Protein AF-A0A7Y4U7H2-F1 (afdb_monomer)

Foldseek 3Di:
DWQDDPVLLVLLLVLCCVQPQQWWKKWDPCRQVVNDDLADETEIETHDPDWDDPVSVVSSQVSQVPDPRSYHYHYHYPVVDDPVVNVVSVVTIDTSHDGDHPPPDDDDPFDKDFLQPALKDKWAAFDDDLPDDPVQWDQDEQAWEDDPVQQAQLAGDDPGTIDGYPVSLVVTDTFWDDALKKKAFFFDPGLGIHHRHPVDPHHHYGYHRRMIIIGRRDLLDHSLLVRVQSSDPLVVVQLVVLDDDDDTGGCDVVSSRRRMDGRDGSVSSVVCSVVVVVVSVVVVVVVVVVVVVVVVVVVVCCCVPPVNPPPPDPPPDDDDDDD

pLDDT: mean 86.41, std 13.61, range [36.38, 98.25]

Nearest PDB structures (foldseek):
  1no5-assembly2_B  TM=9.586E-01  e=4.536E-10  Haemophilus influenzae
  7vs4-assembly1_C  TM=8.472E-01  e=3.816E-11  Aquipseudomonas alcaligenes
  2y7h-assembly1_A  TM=7.596E-01  e=2.209E-07  Escherichia coli
  8xeo-assembly1_A  TM=9.025E-01  e=5.626E-05  Legionella pneumophila
  8xeh-assembly1_E  TM=9.033E-01  e=7.554E-05  Legionella pneumophila

Radius of gyration: 31.3 Å; Cα contacts (8 Å, |Δi|>4): 500; chains: 1; bounding box: 77×53×92 Å

Sequence (323 aa):
MIDVNPNHLETVTRILAGQVPECEVRAFGSRVTWTAKDYSDLDLAVVGDRALDSDALRRLKEAFEESDLPFRVDVLDWHAISPAFQKVIEKKYEVVQKGKKKSLGMAGEWRVETFENAPLQIIDGDRGTNYPNQAEFSAAGHCLFLNAGNVTTTGFRFSDCAFITAEKDASLRKGKLVRNDVVLTTRGTVGNVAYFDDSVPFDHIRINSGMVILRAQTPALQPQYLYLFVRSALFLSQVSALRTGSAQPQLPIQDINRIEIPIPPPDEQRAIAHILGTLDDKIELNRRMNETLEAMARALFKSWFVDFDPVRAIASSVSFIRR

Solvent-accessible surface area (backbone atoms only — not comparable to full-atom values): 18461 Å² total; per-residue (Å²): 124,61,73,61,59,67,74,56,46,52,51,52,45,53,52,44,53,71,66,47,43,56,28,26,28,32,33,26,60,45,25,50,69,72,68,53,56,87,80,43,56,46,41,33,36,41,42,59,99,59,70,71,55,73,68,54,57,48,54,48,50,51,55,55,72,75,42,94,58,92,46,53,72,49,79,42,49,53,72,80,50,53,73,73,56,51,56,55,43,72,75,53,60,38,79,72,37,75,38,39,71,92,54,85,64,88,87,60,83,60,45,71,33,32,43,67,74,36,59,45,43,82,39,52,23,43,78,63,93,71,48,84,52,81,85,56,49,32,85,67,63,62,26,42,45,42,52,67,84,27,39,30,90,90,18,74,46,79,90,73,60,38,12,29,46,63,70,55,56,69,64,48,90,45,26,69,62,53,83,52,27,25,39,38,27,25,34,73,71,57,69,19,43,23,70,39,51,90,85,54,96,68,86,40,42,31,45,37,64,43,30,34,36,46,32,52,72,42,82,74,38,52,43,63,35,52,50,51,46,64,70,29,70,71,40,51,52,51,55,57,71,68,58,78,75,93,86,68,67,60,58,52,68,77,59,52,33,64,40,72,42,76,42,47,47,58,68,49,37,49,50,51,32,52,59,52,46,56,50,50,54,51,52,51,52,53,50,55,49,50,53,50,52,50,52,52,50,51,51,50,48,40,35,58,76,69,69,58,50,83,78,79,71,84,77,77,82,79,88,78,80,91,131

Mean predicted aligned error: 16.14 Å

Secondary structure (DSSP, 8-state):
--SS-HHHHHHHHHHHHHH-TTSEEEEESHHHHT---TT--EEEEEE-SSPPPHHHHHHHHHHHHTS--SS-EEEEETTTS-HHHHHHHHHS-EEEEPPPP--SSS----EEEETTTSSEEEEEPP-STTSPPGGG-BSS-SEEEE-GGGEETTEE--SS-EEE-HHHHHH--S-B--TT-EEEE-BSSTT-EEE--TTSS-SSEEE-TTEEEEEE-STTS-HHHHHHHHTSHHHHHHHHHH---SS--B--HHHHTT-EEEE--HHHHHHHHHHHHHHHHHHHHHHHHHHHHHHHHHHHHHHHHTS----------------

Structure (mmCIF, N/CA/C/O backbone):
data_AF-A0A7Y4U7H2-F1
#
_entry.id   AF-A0A7Y4U7H2-F1
#
loop_
_atom_site.group_PDB
_atom_site.id
_atom_site.type_symbol
_atom_site.label_atom_id
_atom_site.label_alt_id
_atom_site.label_comp_id
_atom_site.label_asym_id
_atom_site.label_entity_id
_atom_site.label_seq_id
_atom_site.pdbx_PDB_ins_code
_atom_site.Cartn_x
_atom_site.Cartn_y
_atom_site.Cartn_z
_atom_site.occupancy
_atom_site.B_iso_or_equiv
_atom_site.auth_seq_id
_atom_site.auth_comp_id
_atom_site.auth_asym_id
_atom_site.auth_atom_id
_atom_site.pdbx_PDB_model_num
ATOM 1 N N . MET A 1 1 ? -31.065 -1.458 36.337 1.00 77.06 1 MET A N 1
ATOM 2 C CA . MET A 1 1 ? -32.433 -1.865 35.936 1.00 77.06 1 MET A CA 1
ATOM 3 C C . MET A 1 1 ? -33.350 -0.649 36.011 1.00 77.06 1 MET A C 1
ATOM 5 O O . MET A 1 1 ? -33.321 0.025 37.035 1.00 77.06 1 MET A O 1
ATOM 9 N N . ILE A 1 2 ? -34.121 -0.359 34.956 1.00 90.75 2 ILE A N 1
ATOM 10 C CA . ILE A 1 2 ? -35.003 0.823 34.874 1.00 90.75 2 ILE A CA 1
ATOM 11 C C . ILE A 1 2 ? -36.484 0.440 34.916 1.00 90.75 2 ILE A C 1
ATOM 13 O O . ILE A 1 2 ? -36.850 -0.644 34.466 1.00 90.75 2 ILE A O 1
ATOM 17 N N . ASP A 1 3 ? -37.318 1.348 35.417 1.00 92.12 3 ASP A N 1
ATOM 18 C CA . ASP A 1 3 ? -38.775 1.226 35.512 1.00 92.12 3 ASP A CA 1
ATOM 19 C C . ASP A 1 3 ? -39.452 1.483 34.152 1.00 92.12 3 ASP A C 1
ATOM 21 O O . ASP A 1 3 ? -40.057 2.531 33.887 1.00 92.12 3 ASP A O 1
ATOM 25 N N . VAL A 1 4 ? -39.244 0.538 33.231 1.00 91.44 4 VAL A N 1
ATOM 26 C CA . VAL A 1 4 ? -39.819 0.509 31.881 1.00 91.44 4 VAL A CA 1
ATOM 27 C C . VAL A 1 4 ? -40.197 -0.933 31.541 1.00 91.44 4 VAL A C 1
ATOM 29 O O . VAL A 1 4 ? -39.399 -1.851 31.722 1.00 91.44 4 VAL A O 1
ATOM 32 N N . ASN A 1 5 ? -41.410 -1.137 31.014 1.00 91.00 5 ASN A N 1
ATOM 33 C CA . ASN A 1 5 ? -41.857 -2.449 30.536 1.00 91.00 5 ASN A CA 1
ATOM 34 C C . ASN A 1 5 ? -40.871 -3.009 29.482 1.00 91.00 5 ASN A C 1
ATOM 36 O O . ASN A 1 5 ? -40.497 -2.259 28.577 1.00 91.00 5 ASN A O 1
ATOM 40 N N . PRO A 1 6 ? -40.497 -4.302 29.535 1.00 89.81 6 PRO A N 1
ATOM 41 C CA . PRO A 1 6 ? -39.559 -4.903 28.586 1.00 89.81 6 PRO A CA 1
ATOM 42 C C . PRO A 1 6 ? -39.875 -4.648 27.102 1.00 89.81 6 PRO A C 1
ATOM 44 O O . PRO A 1 6 ? -38.971 -4.294 26.354 1.00 89.81 6 PRO A O 1
ATOM 47 N N . ASN A 1 7 ? -41.143 -4.710 26.682 1.00 89.25 7 ASN A N 1
ATOM 48 C CA . ASN A 1 7 ? -41.534 -4.477 25.281 1.00 89.25 7 ASN A CA 1
ATOM 49 C C . ASN A 1 7 ? -41.329 -3.010 24.858 1.00 89.25 7 ASN A C 1
ATOM 51 O O . ASN A 1 7 ? -40.947 -2.702 23.726 1.00 89.25 7 ASN A O 1
ATOM 55 N N . HIS A 1 8 ? -41.561 -2.074 25.781 1.00 93.19 8 HIS A N 1
ATOM 56 C CA . HIS A 1 8 ? -41.275 -0.658 25.550 1.00 93.19 8 HIS A CA 1
ATOM 57 C C . HIS A 1 8 ? -39.763 -0.415 25.525 1.00 93.19 8 HIS A C 1
ATOM 59 O O . HIS A 1 8 ? -39.279 0.346 24.692 1.00 93.19 8 HIS A O 1
ATOM 65 N N . LEU A 1 9 ? -39.002 -1.110 26.374 1.00 91.69 9 LEU A N 1
ATOM 66 C CA . LEU A 1 9 ? -37.543 -1.046 26.373 1.00 91.69 9 LEU A CA 1
ATOM 67 C C . LEU A 1 9 ? -36.935 -1.600 25.074 1.00 91.69 9 LEU A C 1
ATOM 69 O O . LEU A 1 9 ? -35.971 -1.033 24.561 1.00 91.69 9 LEU A O 1
ATOM 73 N N . GLU A 1 10 ? -37.518 -2.646 24.489 1.00 90.31 10 GLU A N 1
ATOM 74 C CA . GLU A 1 10 ? -37.156 -3.128 23.149 1.00 90.31 10 GLU A CA 1
ATOM 75 C C . GLU A 1 10 ? -37.407 -2.066 22.071 1.00 90.31 10 GLU A C 1
ATOM 77 O O . GLU A 1 10 ? -36.570 -1.846 21.196 1.00 90.31 10 GLU A O 1
ATOM 82 N N . THR A 1 11 ? -38.525 -1.342 22.155 1.00 91.12 11 THR A N 1
ATOM 83 C CA . THR A 1 11 ? -38.811 -0.238 21.226 1.00 91.12 11 THR A CA 1
ATOM 84 C C . THR A 1 11 ? -37.801 0.896 21.383 1.00 91.12 11 THR A C 1
ATOM 86 O O . THR A 1 11 ? -37.246 1.362 20.387 1.00 91.12 11 THR A O 1
ATOM 89 N N . VAL A 1 12 ? -37.493 1.281 22.625 1.00 94.19 12 VAL A N 1
ATOM 90 C CA . VAL A 1 12 ? -36.490 2.308 22.932 1.00 94.19 12 VAL A CA 1
ATOM 91 C C . VAL A 1 12 ? -35.119 1.912 22.387 1.00 94.19 12 VAL A C 1
ATOM 93 O O . VAL A 1 12 ? -34.501 2.672 21.647 1.00 94.19 12 VAL A O 1
ATOM 96 N N . THR A 1 13 ? -34.651 0.704 22.695 1.00 92.38 13 THR A N 1
ATOM 97 C CA . THR A 1 13 ? -33.337 0.221 22.242 1.00 92.38 13 THR A CA 1
ATOM 98 C C . THR A 1 13 ? -33.260 0.087 20.720 1.00 92.38 13 THR A C 1
ATOM 100 O O . THR A 1 13 ? -32.234 0.434 20.139 1.00 92.38 13 THR A O 1
ATOM 103 N N . ARG A 1 14 ? -34.345 -0.322 20.047 1.00 91.62 14 ARG A N 1
ATOM 104 C CA . ARG A 1 14 ? -34.424 -0.369 18.576 1.00 91.62 14 ARG A CA 1
ATOM 105 C C . ARG A 1 14 ? -34.269 1.013 17.938 1.00 91.62 14 ARG A C 1
ATOM 107 O O . ARG A 1 14 ? -33.534 1.142 16.961 1.00 91.62 14 ARG A O 1
ATOM 114 N N . ILE A 1 15 ? -34.932 2.036 18.481 1.00 92.94 15 ILE A N 1
ATOM 115 C CA . ILE A 1 15 ? -34.828 3.419 17.985 1.00 92.94 15 ILE A CA 1
ATOM 116 C C . ILE A 1 15 ? -33.404 3.955 18.189 1.00 92.94 15 ILE A C 1
ATOM 118 O O . ILE A 1 15 ? -32.795 4.461 17.242 1.00 92.94 15 ILE A O 1
ATOM 122 N N . LEU A 1 16 ? -32.840 3.781 19.390 1.00 93.12 16 LEU A N 1
ATOM 123 C CA . LEU A 1 16 ? -31.472 4.211 19.706 1.00 93.12 16 LEU A CA 1
ATOM 124 C C . LEU A 1 16 ? -30.438 3.538 18.792 1.00 93.12 16 LEU A C 1
ATOM 126 O O . LEU A 1 16 ? -29.568 4.219 18.246 1.00 93.12 16 LEU A O 1
ATOM 130 N N . ALA A 1 17 ? -30.581 2.233 18.546 1.00 88.50 17 ALA A N 1
ATOM 131 C CA . ALA A 1 17 ? -29.682 1.480 17.677 1.00 88.50 17 ALA A CA 1
ATOM 132 C C . ALA A 1 17 ? -29.786 1.898 16.201 1.00 88.50 17 ALA A C 1
ATOM 134 O O . ALA A 1 17 ? -28.815 1.758 15.461 1.00 88.50 17 ALA A O 1
ATOM 135 N N . GLY A 1 18 ? -30.941 2.403 15.762 1.00 86.19 18 GLY A N 1
ATOM 136 C CA . GLY A 1 18 ? -31.126 2.909 14.402 1.00 86.19 18 GLY A CA 1
ATOM 137 C C . GLY A 1 18 ? -30.529 4.300 14.182 1.00 86.19 18 GLY A C 1
ATOM 138 O O . GLY A 1 18 ? -29.988 4.568 13.113 1.00 86.19 18 GLY A O 1
ATOM 139 N N . GLN A 1 19 ? 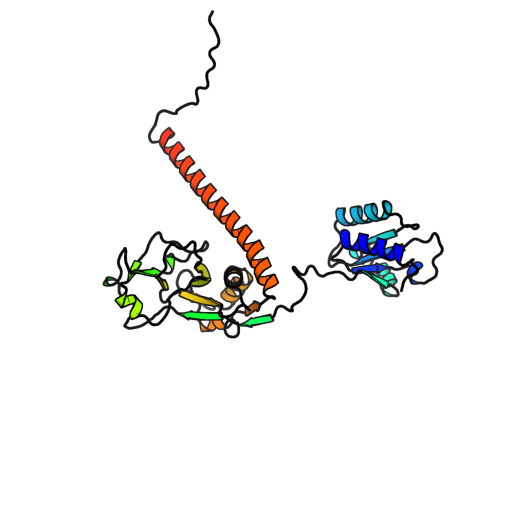-30.614 5.182 15.182 1.00 87.81 19 GLN A N 1
ATOM 140 C CA . GLN A 1 19 ? -30.272 6.602 15.022 1.00 87.81 19 GLN A CA 1
ATOM 141 C C . GLN A 1 19 ? -28.890 6.974 15.578 1.00 87.81 19 GLN A C 1
ATOM 143 O O . GLN A 1 19 ? -28.184 7.788 14.982 1.00 87.81 19 GLN A O 1
ATOM 148 N N . VAL A 1 20 ? -28.489 6.386 16.711 1.00 89.50 20 VAL A N 1
ATOM 149 C CA . VAL A 1 20 ? -27.222 6.672 17.410 1.00 89.50 20 VAL A CA 1
ATOM 150 C C . VAL A 1 20 ? -26.504 5.382 17.845 1.00 89.50 20 VAL A C 1
ATOM 152 O O . VAL A 1 20 ? -26.121 5.263 19.008 1.00 89.50 20 VAL A O 1
ATOM 155 N N . PRO A 1 21 ? -26.276 4.401 16.946 1.00 86.75 21 PRO A N 1
ATOM 156 C CA . PRO A 1 21 ? -25.698 3.096 17.307 1.00 86.75 21 PRO A CA 1
ATOM 157 C C . PRO A 1 21 ? -24.322 3.187 17.976 1.00 86.75 21 PRO A C 1
ATOM 159 O O . PRO A 1 21 ? -23.931 2.292 18.728 1.00 86.75 21 PRO A O 1
ATOM 162 N N . GLU A 1 22 ? -23.589 4.261 17.684 1.00 85.06 22 GLU A N 1
ATOM 163 C CA . GLU A 1 22 ? -22.214 4.453 18.136 1.00 85.06 22 GLU A CA 1
ATOM 164 C C . GLU A 1 22 ? -22.113 5.066 19.546 1.00 85.06 22 GLU A C 1
ATOM 166 O O . GLU A 1 22 ? -21.044 5.094 20.151 1.00 85.06 22 GLU A O 1
ATOM 171 N N . CYS A 1 23 ? -23.215 5.595 20.085 1.00 88.75 23 CYS A N 1
ATOM 172 C CA . CYS A 1 23 ? -23.207 6.340 21.341 1.00 88.75 23 CYS A CA 1
ATOM 173 C C . CYS A 1 23 ? -23.638 5.465 22.518 1.00 88.75 23 CYS A C 1
ATOM 175 O O . CYS A 1 23 ? -24.556 4.645 22.405 1.00 88.75 23 CYS A O 1
ATOM 177 N N . GLU A 1 24 ? -23.004 5.669 23.673 1.00 93.38 24 GLU A N 1
ATOM 178 C CA . GLU A 1 24 ? -23.560 5.175 24.927 1.00 93.38 24 GLU A CA 1
ATOM 179 C C . GLU A 1 24 ? -24.780 6.024 25.279 1.00 93.38 24 GLU A C 1
ATOM 181 O O . GLU A 1 24 ? -24.751 7.245 25.165 1.00 93.38 24 GLU A O 1
ATOM 186 N N . VAL A 1 25 ? -25.870 5.389 25.692 1.00 95.19 25 VAL A N 1
ATOM 187 C CA . VAL A 1 25 ? -27.097 6.082 26.081 1.00 95.19 25 VAL A CA 1
ATOM 188 C C . VAL A 1 25 ? -27.427 5.699 27.509 1.00 95.19 25 VAL A C 1
ATOM 190 O O . VAL A 1 25 ? -27.615 4.521 27.830 1.00 95.19 25 VAL A O 1
ATOM 193 N N . ARG A 1 26 ? -27.477 6.713 28.369 1.00 96.69 26 ARG A N 1
ATOM 194 C CA . ARG A 1 26 ? -27.719 6.584 29.804 1.00 96.69 26 ARG A CA 1
ATOM 195 C C . ARG A 1 26 ? -29.125 7.067 30.117 1.00 96.69 26 ARG A C 1
ATOM 197 O O . ARG A 1 26 ? -29.432 8.227 29.866 1.00 96.69 26 ARG A O 1
ATOM 204 N N . ALA A 1 27 ? -29.952 6.205 30.693 1.00 96.50 27 ALA A N 1
ATOM 205 C CA . ALA A 1 27 ? -31.170 6.646 31.352 1.00 96.50 27 ALA A CA 1
ATOM 206 C C . ALA A 1 27 ? -30.822 7.281 32.695 1.00 96.50 27 ALA A C 1
ATOM 208 O O . ALA A 1 27 ? -29.930 6.802 33.401 1.00 96.50 27 ALA A O 1
ATOM 209 N N . PHE A 1 28 ? -31.549 8.327 33.067 1.00 95.62 28 PHE A N 1
ATOM 210 C CA . PHE A 1 28 ? -31.471 8.946 34.386 1.00 95.62 28 PHE A CA 1
ATOM 211 C C . PHE A 1 28 ? -32.871 9.366 34.856 1.00 95.62 28 PHE A C 1
ATOM 213 O O . PHE A 1 28 ? -33.872 9.033 34.229 1.00 95.62 28 PHE A O 1
ATOM 220 N N . GLY A 1 29 ? -32.963 10.012 36.018 1.00 93.44 29 GLY A N 1
ATOM 221 C CA . GLY A 1 29 ? -34.237 10.540 36.508 1.00 93.44 29 GLY A CA 1
ATOM 222 C C . GLY A 1 29 ? -35.163 9.492 37.137 1.00 93.44 29 GLY A C 1
ATOM 223 O O . GLY A 1 29 ? -34.722 8.475 37.685 1.00 93.44 29 GLY A O 1
ATOM 224 N N . SER A 1 30 ? -36.465 9.785 37.109 1.00 92.75 30 SER A N 1
ATOM 225 C CA . SER A 1 30 ? -37.476 9.131 37.957 1.00 92.75 30 SER A CA 1
ATOM 226 C C . SER A 1 30 ? -37.614 7.621 37.715 1.00 92.75 30 SER A C 1
ATOM 228 O O . SER A 1 30 ? -37.778 6.849 38.666 1.00 92.75 30 SER A O 1
ATOM 230 N N . ARG A 1 31 ? -37.473 7.189 36.454 1.00 93.38 31 ARG A N 1
ATOM 231 C CA . ARG A 1 31 ? -37.533 5.777 36.035 1.00 93.38 31 ARG A CA 1
ATOM 232 C C . ARG A 1 31 ? -36.276 4.985 36.393 1.00 93.38 31 ARG A C 1
ATOM 234 O O . ARG A 1 31 ? -36.313 3.762 36.451 1.00 93.38 31 ARG A O 1
ATOM 241 N N . VAL A 1 32 ? -35.164 5.656 36.689 1.00 94.38 32 VAL A N 1
ATOM 242 C CA . VAL A 1 32 ? -33.952 5.018 37.231 1.00 94.38 32 VAL A CA 1
ATOM 243 C C . VAL A 1 32 ? -33.997 4.951 38.755 1.00 94.38 32 VAL A C 1
ATOM 245 O O . VAL A 1 32 ? -33.491 4.014 39.375 1.00 94.38 32 VAL A O 1
ATOM 248 N N . THR A 1 33 ? -34.604 5.948 39.396 1.00 91.50 33 THR A N 1
ATOM 249 C CA . THR A 1 33 ? -34.754 5.977 40.854 1.00 91.50 33 THR A CA 1
ATOM 250 C C . THR A 1 33 ? -35.913 5.138 41.374 1.00 91.50 33 THR A C 1
ATOM 252 O O . THR A 1 33 ? -36.011 5.017 42.592 1.00 91.50 33 THR A O 1
ATOM 255 N N . TRP A 1 34 ? -36.726 4.533 40.496 1.00 90.25 34 TRP A N 1
ATOM 256 C CA . TRP A 1 34 ? -37.952 3.795 40.846 1.00 90.25 34 TRP A CA 1
ATOM 257 C C . TRP A 1 34 ? -38.968 4.658 41.607 1.00 90.25 34 TRP A C 1
ATOM 259 O O . TRP A 1 34 ? -39.692 4.195 42.483 1.00 90.25 34 TRP A O 1
ATOM 269 N N . THR A 1 35 ? -38.995 5.950 41.281 1.00 90.38 35 THR A N 1
ATOM 270 C CA . THR A 1 35 ? -39.941 6.935 41.828 1.00 90.38 35 THR A CA 1
ATOM 271 C C . THR A 1 35 ? -40.853 7.498 40.738 1.00 90.38 35 THR A C 1
ATOM 273 O O . THR A 1 35 ? -41.455 8.557 40.925 1.00 90.38 35 THR A O 1
ATOM 276 N N . ALA A 1 36 ? -40.887 6.847 39.573 1.00 89.19 36 ALA A N 1
ATOM 277 C CA . ALA A 1 36 ? -41.700 7.248 38.439 1.00 89.19 36 ALA A CA 1
ATOM 278 C C . ALA A 1 36 ? -43.187 7.001 38.708 1.00 89.19 36 ALA A C 1
ATOM 280 O O . ALA A 1 36 ? -43.577 6.149 39.506 1.00 89.19 36 ALA A O 1
ATOM 281 N N . LYS A 1 37 ? -44.021 7.783 38.030 1.00 89.50 37 LYS A N 1
ATOM 282 C CA . LYS A 1 37 ? -45.464 7.564 37.921 1.00 89.50 37 LYS A CA 1
ATOM 283 C C . LYS A 1 37 ? -45.775 7.113 36.497 1.00 89.50 37 LYS A C 1
ATOM 285 O O . LYS A 1 37 ? -44.946 7.275 35.604 1.00 89.50 37 LYS A O 1
ATOM 290 N N . ASP A 1 38 ? -46.993 6.640 36.258 1.00 80.25 38 ASP A N 1
ATOM 291 C CA . ASP A 1 38 ? -47.397 6.133 34.937 1.00 80.25 38 ASP A CA 1
ATOM 292 C C . ASP A 1 38 ? -47.189 7.155 33.805 1.00 80.25 38 ASP A C 1
ATOM 294 O O . ASP A 1 38 ? -46.829 6.786 32.691 1.00 80.25 38 ASP A O 1
ATOM 298 N N . TYR A 1 39 ? -47.339 8.447 34.113 1.00 83.31 39 TYR A N 1
ATOM 299 C CA . TYR A 1 39 ? -47.171 9.563 33.178 1.00 83.31 39 TYR A CA 1
ATOM 300 C C . TYR A 1 39 ? -45.755 10.163 33.141 1.00 83.31 39 TYR A C 1
ATOM 302 O O . TYR A 1 39 ? -45.538 11.151 32.441 1.00 83.31 39 TYR A O 1
ATOM 310 N N . SER A 1 40 ? -44.807 9.635 33.922 1.00 90.75 40 SER A N 1
ATOM 311 C CA . SER A 1 40 ? -43.429 10.130 33.927 1.00 90.75 40 SER A CA 1
ATOM 312 C C . SER A 1 40 ? -42.759 9.896 32.574 1.00 90.75 40 SER A C 1
ATOM 314 O O . SER A 1 40 ? -42.959 8.869 31.928 1.00 90.75 40 SER A O 1
ATOM 316 N N . ASP A 1 41 ? -41.933 10.837 32.160 1.00 94.12 41 ASP A N 1
ATOM 317 C CA . ASP A 1 41 ? -41.023 10.718 31.029 1.00 94.12 41 ASP A CA 1
ATOM 318 C C . ASP A 1 41 ? -39.909 9.689 31.281 1.00 94.12 41 ASP A C 1
ATOM 320 O O . ASP A 1 41 ? -39.698 9.190 32.393 1.00 94.12 41 ASP A O 1
ATOM 324 N N . LEU A 1 42 ? -39.228 9.313 30.201 1.00 96.00 42 LEU A N 1
ATOM 325 C CA . LEU A 1 42 ? -37.949 8.619 30.234 1.00 96.00 42 LEU A CA 1
ATOM 326 C C . LEU A 1 42 ? -36.851 9.588 29.793 1.00 96.00 42 LEU A C 1
ATOM 328 O O . LEU A 1 42 ? -36.759 9.918 28.612 1.00 96.00 42 LEU A O 1
ATOM 332 N N . ASP A 1 43 ? -36.003 9.993 30.735 1.00 96.75 43 ASP A N 1
ATOM 333 C CA . ASP A 1 43 ? -34.860 10.862 30.467 1.00 96.75 43 ASP A CA 1
ATOM 334 C C . ASP A 1 43 ? -33.658 10.060 29.958 1.00 96.75 43 ASP A C 1
ATOM 336 O O . ASP A 1 43 ? -33.160 9.162 30.647 1.00 96.75 43 ASP A O 1
ATOM 340 N N . LEU A 1 44 ? -33.152 10.411 28.776 1.00 96.69 44 LEU A N 1
ATOM 341 C CA . LEU A 1 44 ? -31.986 9.796 28.150 1.00 96.69 44 LEU A CA 1
ATOM 342 C C . LEU A 1 44 ? -30.895 10.836 27.868 1.00 96.69 44 LEU A C 1
ATOM 344 O O . LEU A 1 44 ? -31.131 11.868 27.244 1.00 96.69 44 LEU A O 1
ATOM 348 N N . ALA A 1 45 ? -29.664 10.528 28.267 1.00 95.69 45 ALA A N 1
ATOM 349 C CA . ALA A 1 45 ? -28.472 11.272 27.886 1.00 95.69 45 ALA A CA 1
ATOM 350 C C . ALA A 1 45 ? -27.652 10.463 26.876 1.00 95.69 45 ALA A C 1
ATOM 352 O O . ALA A 1 45 ? -27.236 9.338 27.165 1.00 95.69 45 ALA A O 1
ATOM 353 N N . VAL A 1 46 ? -27.401 11.042 25.701 1.00 94.31 46 VAL A N 1
ATOM 354 C CA . VAL A 1 46 ? -26.561 10.448 24.657 1.00 94.31 46 VAL A CA 1
ATOM 355 C C . VAL A 1 46 ? -25.120 10.898 24.862 1.00 94.31 46 VAL A C 1
ATOM 357 O O . VAL A 1 46 ? -24.792 12.075 24.720 1.00 94.31 46 VAL A O 1
ATOM 360 N N . VAL A 1 47 ? -24.262 9.946 25.204 1.00 91.00 47 VAL A N 1
ATOM 361 C CA . VAL A 1 47 ? -22.845 10.127 25.509 1.00 91.00 47 VAL A CA 1
ATOM 362 C C . VAL A 1 47 ? -22.026 9.631 24.315 1.00 91.00 47 VAL A C 1
ATOM 364 O O . VAL A 1 47 ? -21.903 8.429 24.073 1.00 91.00 47 VAL A O 1
ATOM 367 N N . GLY A 1 48 ? -21.498 10.573 23.535 1.00 83.06 48 GLY A N 1
ATOM 368 C CA . GLY A 1 48 ? -20.541 10.319 22.453 1.00 83.06 48 GLY A CA 1
ATOM 369 C C . GLY A 1 48 ? -19.165 10.919 22.751 1.00 83.06 48 GLY A C 1
ATOM 370 O O . GLY A 1 48 ? -18.975 11.533 23.795 1.00 83.06 48 GLY A O 1
ATOM 371 N N . ASP A 1 49 ? -18.222 10.793 21.814 1.00 75.81 49 ASP A N 1
ATOM 372 C CA . ASP A 1 49 ? -16.904 11.459 21.886 1.00 75.81 49 ASP A CA 1
ATOM 373 C C . ASP A 1 49 ? -16.966 12.953 21.509 1.00 75.81 49 ASP A C 1
ATOM 375 O O . ASP A 1 49 ? -16.036 13.718 21.755 1.00 75.81 49 ASP A O 1
ATOM 379 N N . ARG A 1 50 ? -18.053 13.362 20.850 1.00 80.25 50 ARG A N 1
ATOM 380 C CA . ARG A 1 50 ? -18.316 14.729 20.390 1.00 80.25 50 ARG A CA 1
ATOM 381 C C . ARG A 1 50 ? -19.802 15.046 20.506 1.00 80.25 50 ARG A C 1
ATOM 383 O O . ARG A 1 50 ? -20.613 14.123 20.609 1.00 80.25 50 ARG A O 1
ATOM 390 N N . ALA A 1 51 ? -20.140 16.332 20.443 1.00 84.06 51 ALA A N 1
ATOM 391 C CA . ALA A 1 51 ? -21.526 16.781 20.369 1.00 84.06 51 ALA A CA 1
ATOM 392 C C . ALA A 1 51 ? -22.256 16.114 19.193 1.00 84.06 51 ALA A C 1
ATOM 394 O O . ALA A 1 51 ? -21.673 15.899 18.121 1.00 84.06 51 ALA A O 1
ATOM 395 N N . LEU A 1 52 ? -23.524 15.776 19.409 1.00 82.94 52 LEU A N 1
ATOM 396 C CA . LEU A 1 52 ? -24.402 15.284 18.362 1.00 82.94 52 LEU A CA 1
ATOM 397 C C . LEU A 1 52 ? -24.619 16.387 17.328 1.00 82.94 52 LEU A C 1
ATOM 399 O O . LEU A 1 52 ? -24.835 17.551 17.659 1.00 82.94 52 LEU A O 1
ATOM 403 N N . ASP A 1 53 ? -24.598 15.997 16.057 1.00 81.94 53 ASP A N 1
ATOM 404 C CA . ASP A 1 53 ? -25.043 16.882 14.988 1.00 81.94 53 ASP A CA 1
ATOM 405 C C . ASP A 1 53 ? -26.541 17.200 15.161 1.00 81.94 53 ASP A C 1
ATOM 407 O O . ASP A 1 53 ? -27.320 16.347 15.605 1.00 81.94 53 ASP A O 1
ATOM 411 N N . SER A 1 54 ? -26.952 18.420 14.811 1.00 77.12 54 SER A N 1
ATOM 412 C CA . SER A 1 54 ? -28.315 18.921 15.043 1.00 77.12 54 SER A CA 1
ATOM 413 C C . SER A 1 54 ? -29.371 18.056 14.348 1.00 77.12 54 SER A C 1
ATOM 415 O O . SER A 1 54 ? -30.443 17.803 14.902 1.00 77.12 54 SER A O 1
ATOM 417 N N . ASP A 1 55 ? -29.030 17.511 13.182 1.00 84.06 55 ASP A N 1
ATOM 418 C CA . ASP A 1 55 ? -29.865 16.581 12.432 1.00 84.06 55 ASP A CA 1
ATOM 419 C C . ASP A 1 55 ? -30.013 15.209 13.107 1.00 84.06 55 ASP A C 1
ATOM 421 O O . ASP A 1 55 ? -31.067 14.580 12.998 1.00 84.06 55 ASP A O 1
ATOM 425 N N . ALA A 1 56 ? -28.989 14.725 13.818 1.00 82.75 56 ALA A N 1
ATOM 426 C CA . ALA A 1 56 ? -29.054 13.443 14.520 1.00 82.75 56 ALA A CA 1
ATOM 427 C C . ALA A 1 56 ? -29.985 13.519 15.735 1.00 82.75 56 ALA A C 1
ATOM 429 O O . ALA A 1 56 ? -30.823 12.639 15.926 1.00 82.75 56 ALA A O 1
ATOM 430 N N . LEU A 1 57 ? -29.880 14.599 16.516 1.00 86.31 57 LEU A N 1
ATOM 431 C CA . LEU A 1 57 ? -30.768 14.828 17.654 1.00 86.31 57 LEU A CA 1
ATOM 432 C C . LEU A 1 57 ? -32.222 15.026 17.199 1.00 86.31 57 LEU A C 1
ATOM 434 O O . LEU A 1 57 ? -33.132 14.499 17.835 1.00 86.31 57 LEU A O 1
ATOM 438 N N . ARG A 1 58 ? -32.441 15.740 16.086 1.00 87.69 58 ARG A N 1
ATOM 439 C CA . ARG A 1 58 ? -33.776 15.943 15.511 1.00 87.69 58 ARG A CA 1
ATOM 440 C C . ARG A 1 58 ? -34.424 14.625 15.079 1.00 87.69 58 ARG A C 1
ATOM 442 O O . ARG A 1 58 ? -35.511 14.325 15.557 1.00 87.69 58 ARG A O 1
ATOM 449 N N . ARG A 1 59 ? -33.735 13.806 14.272 1.00 90.62 59 ARG A N 1
ATOM 450 C CA . ARG A 1 59 ? -34.245 12.485 13.846 1.00 90.62 59 ARG A CA 1
ATOM 451 C C . ARG A 1 59 ? -34.555 11.565 15.021 1.00 90.62 59 ARG A C 1
ATOM 453 O O . ARG A 1 59 ? -35.503 10.791 14.968 1.00 90.62 59 ARG A O 1
ATOM 460 N N . LEU A 1 60 ? -33.739 11.625 16.073 1.00 91.50 60 LEU A N 1
ATOM 461 C CA . LEU A 1 60 ? -33.938 10.802 17.257 1.00 91.50 60 LEU A CA 1
ATOM 462 C C . LEU A 1 60 ? -35.198 11.215 18.030 1.00 91.50 60 LEU A C 1
ATOM 464 O O . LEU A 1 60 ? -35.952 10.344 18.451 1.00 91.50 60 LEU A O 1
ATOM 468 N N . LYS A 1 61 ? -35.449 12.522 18.171 1.00 92.12 61 LYS A N 1
ATOM 469 C CA . LYS A 1 61 ? -36.687 13.039 18.773 1.00 92.12 61 LYS A CA 1
ATOM 470 C C . LYS A 1 61 ? -37.916 12.682 17.939 1.00 92.12 61 LYS A C 1
ATOM 472 O O . LYS A 1 61 ? -38.858 12.128 18.490 1.00 92.12 61 LYS A O 1
ATOM 477 N N . GLU A 1 62 ? -37.858 12.904 16.626 1.00 93.25 62 GLU A N 1
ATOM 478 C CA . GLU A 1 62 ? -38.928 12.534 15.686 1.00 93.25 62 GLU A CA 1
ATOM 479 C C . GLU A 1 62 ? -39.263 11.034 15.792 1.00 93.25 62 GLU A C 1
ATOM 481 O O . GLU A 1 62 ? -40.420 10.666 15.961 1.00 93.25 62 GLU A O 1
ATOM 486 N N . ALA A 1 63 ? -38.253 10.157 15.818 1.00 93.69 63 ALA A N 1
ATOM 487 C CA . ALA A 1 63 ? -38.465 8.712 15.921 1.00 93.69 63 ALA A CA 1
ATOM 488 C C . ALA A 1 63 ? -39.116 8.266 17.245 1.00 93.69 63 ALA A C 1
ATOM 490 O O . ALA A 1 63 ? -39.828 7.262 17.265 1.00 93.69 63 ALA A O 1
ATOM 491 N N . PHE A 1 64 ? -38.865 8.973 18.352 1.00 95.62 64 PHE A N 1
ATOM 492 C CA . PHE A 1 64 ? -39.545 8.704 19.621 1.00 95.62 64 PHE A CA 1
ATOM 493 C C . PHE A 1 64 ? -40.974 9.253 19.638 1.00 95.62 64 PHE A C 1
ATOM 495 O O . PHE A 1 64 ? -41.862 8.576 20.153 1.00 95.62 64 PHE A O 1
ATOM 502 N N . GLU A 1 65 ? -41.208 10.430 19.056 1.00 93.75 65 GLU A N 1
ATOM 503 C CA . GLU A 1 65 ? -42.548 11.017 18.921 1.00 93.75 65 GLU A CA 1
ATOM 504 C C . GLU A 1 65 ? -43.469 10.173 18.027 1.00 93.75 65 GLU A C 1
ATOM 506 O O . GLU A 1 65 ? -44.659 10.061 18.310 1.00 93.75 65 GLU A O 1
ATOM 511 N N . GLU A 1 66 ? -42.921 9.535 16.990 1.00 92.69 66 GLU A N 1
ATOM 512 C CA . GLU A 1 66 ? -43.649 8.631 16.086 1.00 92.69 66 GLU A CA 1
ATOM 513 C C . GLU A 1 66 ? -43.825 7.203 16.639 1.00 92.69 66 GLU A C 1
ATOM 515 O O . GLU A 1 66 ? -44.428 6.353 15.983 1.00 92.69 66 GLU A O 1
ATOM 520 N N . SER A 1 67 ? -43.285 6.901 17.824 1.00 92.50 67 SER A N 1
ATOM 521 C CA . SER A 1 67 ? -43.343 5.557 18.407 1.00 92.50 67 SER A CA 1
ATOM 522 C C . SER A 1 67 ? -44.614 5.309 19.225 1.00 92.50 67 SER A C 1
ATOM 524 O O . SER A 1 67 ? -45.163 6.217 19.840 1.00 92.50 67 SER A O 1
ATOM 526 N N . ASP A 1 68 ? -45.029 4.042 19.331 1.00 92.00 68 ASP A N 1
ATOM 527 C CA . ASP A 1 68 ? -46.187 3.619 20.139 1.00 92.00 68 ASP A CA 1
ATOM 528 C C . ASP A 1 68 ? -45.902 3.582 21.662 1.00 92.00 68 ASP A C 1
ATOM 530 O O . ASP A 1 68 ? -46.555 2.856 22.417 1.00 92.00 68 ASP A O 1
ATOM 534 N N . LEU A 1 69 ? -44.889 4.313 22.144 1.00 92.38 69 LEU A N 1
ATOM 535 C CA . LEU A 1 69 ? -44.548 4.348 23.567 1.00 92.38 69 LEU A CA 1
ATOM 536 C C . LEU A 1 69 ? -45.621 5.116 24.361 1.00 92.38 69 LEU A C 1
ATOM 538 O O . LEU A 1 69 ? -45.988 6.230 23.991 1.00 92.38 69 LEU A O 1
ATOM 542 N N . PRO A 1 70 ? -46.094 4.594 25.510 1.00 92.38 70 PRO A N 1
ATOM 543 C CA . PRO A 1 70 ? -47.147 5.248 26.292 1.00 92.38 70 PRO A CA 1
ATOM 544 C C . PRO A 1 70 ? -46.650 6.435 27.136 1.00 92.38 70 PRO A C 1
ATOM 546 O O . PRO A 1 70 ? -47.410 6.997 27.922 1.00 92.38 70 PRO A O 1
ATOM 549 N N . PHE A 1 71 ? -45.374 6.803 27.019 1.00 93.12 71 PHE A N 1
ATOM 550 C CA . PHE A 1 71 ? -44.734 7.896 27.745 1.00 93.12 71 PHE A CA 1
ATOM 551 C C . PHE A 1 71 ? -43.786 8.659 26.820 1.00 93.12 71 PHE A C 1
ATOM 553 O O . PHE A 1 71 ? -43.301 8.126 25.824 1.00 93.12 71 PHE A O 1
ATOM 560 N N . ARG A 1 72 ? -43.495 9.912 27.178 1.00 93.44 72 ARG A N 1
ATOM 561 C CA . ARG A 1 72 ? -42.537 10.746 26.443 1.00 93.44 72 ARG A CA 1
ATOM 562 C C . ARG A 1 72 ? -41.103 10.315 26.731 1.00 93.44 72 ARG A C 1
ATOM 564 O O . ARG A 1 72 ? -40.798 9.871 27.837 1.00 93.44 72 ARG A O 1
ATOM 571 N N . VAL A 1 73 ? -40.234 10.482 25.741 1.00 96.00 73 VAL A N 1
ATOM 572 C CA . VAL A 1 73 ? -38.796 10.235 25.870 1.00 96.00 73 VAL A CA 1
ATOM 573 C C . VAL A 1 73 ? -38.060 11.545 25.630 1.00 96.00 73 VAL A C 1
ATOM 575 O O . VAL A 1 73 ? -38.056 12.057 24.511 1.00 96.00 73 VAL A O 1
ATOM 578 N N . ASP A 1 74 ? -37.425 12.068 26.675 1.00 94.56 74 ASP A N 1
ATOM 579 C CA . ASP A 1 74 ? -36.651 13.302 26.605 1.00 94.56 74 ASP A CA 1
ATOM 580 C C . ASP A 1 74 ? -35.177 12.967 26.382 1.00 94.56 74 ASP A C 1
ATOM 582 O O . ASP A 1 74 ? -34.553 12.243 27.157 1.00 94.56 74 ASP A O 1
ATOM 586 N N . VAL A 1 75 ? -34.613 13.486 25.288 1.00 93.62 75 VAL A N 1
ATOM 587 C CA . VAL A 1 75 ? -33.237 13.183 24.880 1.00 93.62 75 VAL A CA 1
ATOM 588 C C . VAL A 1 75 ? -32.347 14.418 24.954 1.00 93.62 75 VAL A C 1
ATOM 590 O O . VAL A 1 75 ? -32.626 15.445 24.323 1.00 93.62 75 VAL A O 1
ATOM 593 N N . LEU A 1 76 ? -31.236 14.280 25.679 1.00 92.56 76 LEU A N 1
ATOM 594 C CA . LEU A 1 76 ? -30.189 15.285 25.833 1.00 92.56 76 LEU A CA 1
ATOM 595 C C . LEU A 1 76 ? -28.872 14.813 25.205 1.00 92.56 76 LEU A C 1
ATOM 597 O O . LEU A 1 76 ? -28.478 13.656 25.350 1.00 92.56 76 LEU A O 1
ATOM 601 N N . ASP A 1 77 ? -28.154 15.731 24.560 1.00 92.38 77 ASP A N 1
ATOM 602 C CA . ASP A 1 77 ? -26.746 15.533 24.201 1.00 92.38 77 ASP A CA 1
ATOM 603 C C . ASP A 1 77 ? -25.864 15.819 25.423 1.00 92.38 77 ASP A C 1
ATOM 605 O O . ASP A 1 77 ? -25.948 16.894 26.024 1.00 92.38 77 ASP A O 1
ATOM 609 N N . TRP A 1 78 ? -24.992 14.871 25.771 1.00 93.38 78 TRP A N 1
ATOM 610 C CA . TRP A 1 78 ? -24.042 14.995 26.875 1.00 93.38 78 TRP A CA 1
ATOM 611 C C . TRP A 1 78 ? -23.174 16.258 26.801 1.00 93.38 78 TRP A C 1
ATOM 613 O O . TRP A 1 78 ? -22.863 16.848 27.835 1.00 93.38 78 TRP A O 1
ATOM 623 N N . HIS A 1 79 ? -22.807 16.709 25.601 1.00 90.12 79 HIS A N 1
ATOM 624 C CA . HIS A 1 79 ? -21.970 17.901 25.420 1.00 90.12 7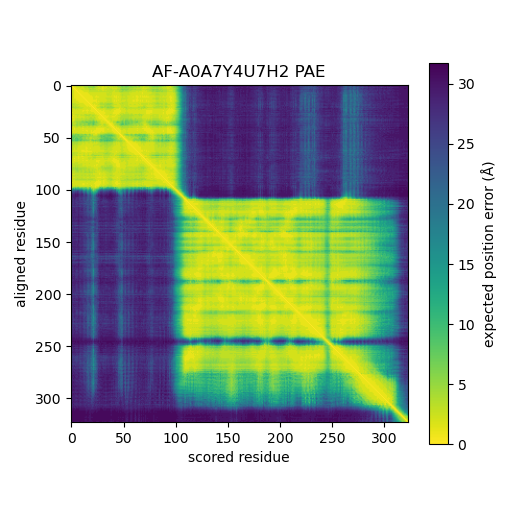9 HIS A CA 1
ATOM 625 C C . HIS A 1 79 ? -22.750 19.215 25.491 1.00 90.12 79 HIS A C 1
ATOM 627 O O . HIS A 1 79 ? -22.145 20.272 25.658 1.00 90.12 79 HIS A O 1
ATOM 633 N N . ALA A 1 80 ? -24.077 19.162 25.373 1.00 88.88 80 ALA A N 1
ATOM 634 C CA . ALA A 1 80 ? -24.937 20.339 25.443 1.00 88.88 80 ALA A CA 1
ATOM 635 C C . ALA A 1 80 ? -25.345 20.693 26.885 1.00 88.88 80 ALA A C 1
ATOM 637 O O . ALA A 1 80 ? -25.854 21.786 27.134 1.00 88.88 80 ALA A O 1
ATOM 638 N N . ILE A 1 81 ? -25.134 19.785 27.842 1.00 91.19 81 ILE A N 1
ATOM 639 C CA . ILE A 1 81 ? -25.495 19.981 29.250 1.00 91.19 81 ILE A CA 1
ATOM 640 C C . ILE A 1 81 ? -24.313 20.483 30.088 1.00 91.19 81 ILE A C 1
ATOM 642 O O . ILE A 1 81 ? -23.151 20.187 29.821 1.00 91.19 81 ILE A O 1
ATOM 646 N N . SER A 1 82 ? -24.608 21.248 31.143 1.00 92.81 82 SER A N 1
ATOM 647 C CA . SER A 1 82 ? -23.564 21.828 31.999 1.00 92.81 82 SER A CA 1
ATOM 648 C C . SER A 1 82 ? -22.783 20.758 32.785 1.00 92.81 82 SER A C 1
ATOM 650 O O . SER A 1 82 ? -23.372 19.753 33.196 1.00 92.81 82 SER A O 1
ATOM 652 N N . PRO A 1 83 ? -21.498 20.992 33.127 1.00 91.94 83 PRO A N 1
ATOM 653 C CA . PRO A 1 83 ? -20.715 20.063 33.951 1.00 91.94 83 PRO A CA 1
ATOM 654 C C . PRO A 1 83 ? -21.339 19.769 35.324 1.00 91.94 83 PRO A C 1
ATOM 656 O O . PRO A 1 83 ? -21.174 18.684 35.879 1.00 91.94 83 PRO A O 1
ATOM 659 N N . ALA A 1 84 ? -22.073 20.730 35.895 1.00 91.12 84 ALA A N 1
ATOM 660 C CA . ALA A 1 84 ? -22.808 20.520 37.139 1.00 91.12 84 ALA A CA 1
ATOM 661 C C . ALA A 1 84 ? -23.941 19.498 36.957 1.00 91.12 84 ALA A C 1
ATOM 663 O O . ALA A 1 84 ? -24.144 18.654 37.828 1.00 91.12 84 ALA A O 1
ATOM 664 N N . PHE A 1 85 ? -24.640 19.543 35.821 1.00 90.69 85 PHE A N 1
ATOM 665 C CA . PHE A 1 85 ? -25.713 18.607 35.496 1.00 90.69 85 PHE A CA 1
ATOM 666 C C . PHE A 1 85 ? -25.178 17.224 35.101 1.00 90.69 85 PHE A C 1
ATOM 668 O O . PHE A 1 85 ? -25.715 16.218 35.557 1.00 90.69 85 PHE A O 1
ATOM 675 N N . GLN A 1 86 ? -24.056 17.157 34.375 1.00 92.44 86 GLN A N 1
ATOM 676 C CA . GLN A 1 86 ? -23.338 15.899 34.114 1.00 92.44 86 GLN A CA 1
ATOM 677 C C . GLN A 1 86 ? -23.028 15.152 35.420 1.00 92.44 86 GLN A C 1
ATOM 679 O O . GLN A 1 86 ? -23.373 13.980 35.556 1.00 92.44 86 GLN A O 1
ATOM 684 N N . LYS A 1 87 ? -22.502 15.855 36.436 1.00 92.38 87 LYS A N 1
ATOM 685 C CA . LYS A 1 87 ? -22.249 15.282 37.772 1.00 92.38 87 LYS A CA 1
ATOM 686 C C . LYS A 1 87 ? -23.511 14.792 38.483 1.00 92.38 87 LYS A C 1
ATOM 688 O O . LYS A 1 87 ? -23.420 13.912 39.334 1.00 92.38 87 LYS A O 1
ATOM 693 N N . VAL A 1 88 ? -24.681 15.375 38.208 1.00 92.19 88 VAL A N 1
ATOM 694 C CA . VAL A 1 88 ? -25.957 14.887 38.761 1.00 92.19 88 VAL A CA 1
ATOM 695 C C . VAL A 1 88 ? -26.326 13.552 38.123 1.00 92.19 88 VAL A C 1
ATOM 697 O O . VAL A 1 88 ? -26.656 12.620 38.852 1.00 92.19 88 VAL A O 1
ATOM 700 N N . ILE A 1 89 ? -26.203 13.438 36.799 1.00 92.94 89 ILE A N 1
ATOM 701 C CA . ILE A 1 89 ? -26.471 12.192 36.067 1.00 92.94 89 ILE A CA 1
ATOM 702 C C . ILE A 1 89 ? -25.483 11.097 36.492 1.00 92.94 89 ILE A C 1
ATOM 704 O O . ILE A 1 89 ? -25.891 9.978 36.788 1.00 92.94 89 ILE A O 1
ATOM 708 N N . GLU A 1 90 ? -24.195 11.423 36.619 1.00 92.94 90 GLU A N 1
ATOM 709 C CA . GLU A 1 90 ? -23.149 10.472 37.029 1.00 92.94 90 GLU A CA 1
ATOM 710 C C . GLU A 1 90 ? -23.377 9.856 38.412 1.00 92.94 90 GLU A C 1
ATOM 712 O O . GLU A 1 90 ? -22.938 8.734 38.653 1.00 92.94 90 GLU A O 1
ATOM 717 N N . LYS A 1 91 ? -24.085 10.546 39.319 1.00 92.31 91 LYS A N 1
ATOM 718 C CA . LYS A 1 91 ? -24.419 9.983 40.636 1.00 92.31 91 LYS A CA 1
ATOM 719 C C . LYS A 1 91 ? -25.328 8.764 40.531 1.00 92.31 91 LYS A C 1
ATOM 721 O O . LYS A 1 91 ? -25.237 7.885 41.386 1.00 92.31 91 LYS A O 1
ATOM 726 N N . LYS A 1 92 ? -26.239 8.736 39.551 1.00 93.25 92 LYS A N 1
ATOM 727 C CA . LYS A 1 92 ? -27.180 7.630 39.367 1.00 93.25 92 LYS A CA 1
ATOM 728 C C . LYS A 1 92 ? -27.768 7.623 37.955 1.00 93.25 92 LYS A C 1
ATOM 730 O O . LYS A 1 92 ? -28.629 8.436 37.628 1.00 93.25 92 LYS A O 1
ATOM 735 N N . TYR A 1 93 ? -27.345 6.641 37.168 1.00 96.44 93 TYR A N 1
ATOM 736 C CA . TYR A 1 93 ? -27.841 6.376 35.824 1.00 96.44 93 TYR A CA 1
ATOM 737 C C . TYR A 1 93 ? -27.837 4.873 35.548 1.00 96.44 93 TYR A C 1
ATOM 739 O O . TYR A 1 93 ? -27.210 4.093 36.265 1.00 96.44 93 TYR A O 1
ATOM 747 N N . GLU A 1 94 ? -28.518 4.476 34.482 1.00 96.19 94 GLU A N 1
ATOM 748 C CA . GLU A 1 94 ? -28.533 3.106 33.980 1.00 96.19 94 GLU A CA 1
ATOM 749 C C . GLU A 1 94 ? -28.208 3.117 32.490 1.00 96.19 94 GLU A C 1
ATOM 751 O O . GLU A 1 94 ? -28.738 3.930 31.734 1.00 96.19 94 GLU A O 1
ATOM 756 N N . VAL A 1 95 ? -27.315 2.233 32.049 1.00 94.38 95 VAL A N 1
ATOM 757 C CA . VAL A 1 95 ? -26.924 2.170 30.635 1.00 94.38 95 VAL A CA 1
ATOM 758 C C . VAL A 1 95 ? -27.996 1.417 29.853 1.00 94.38 95 VAL A C 1
ATOM 760 O O . VAL A 1 95 ? -28.175 0.216 30.046 1.00 94.38 95 VAL A O 1
ATOM 763 N N . VAL A 1 96 ? -28.692 2.122 28.959 1.00 92.31 96 VAL A N 1
ATOM 764 C CA . VAL A 1 96 ? -29.738 1.564 28.082 1.00 92.31 96 VAL A CA 1
ATOM 765 C C . VAL A 1 96 ? -29.138 1.031 26.785 1.00 92.31 96 VAL A C 1
ATOM 767 O O . VAL A 1 96 ? -29.560 -0.004 26.278 1.00 92.31 96 VAL A O 1
ATOM 770 N N . GLN A 1 97 ? -28.114 1.710 26.270 1.00 92.19 97 GLN A N 1
ATOM 771 C CA . GLN A 1 97 ? -27.336 1.275 25.117 1.00 92.19 97 GLN A CA 1
ATOM 772 C C . GLN A 1 97 ? -25.858 1.505 25.413 1.00 92.19 97 GLN A C 1
ATOM 774 O O . GLN A 1 97 ? -25.469 2.603 25.799 1.00 92.19 97 GLN A O 1
ATOM 779 N N . LYS A 1 98 ? -25.019 0.489 25.207 1.00 88.12 98 LYS A N 1
ATOM 780 C CA . LYS A 1 98 ? -23.567 0.693 25.135 1.00 88.12 98 LYS A CA 1
ATOM 781 C C . LYS A 1 98 ? -23.230 1.181 23.732 1.00 88.12 98 LYS A C 1
ATOM 783 O O . LYS A 1 98 ? -23.701 0.579 22.768 1.00 88.12 98 LYS A O 1
ATOM 788 N N . GLY A 1 99 ? -22.422 2.232 23.621 1.00 74.62 99 GLY A N 1
ATOM 789 C CA . GLY A 1 99 ? -21.954 2.695 22.320 1.00 74.62 99 GLY A CA 1
ATOM 790 C C . GLY A 1 99 ? -21.188 1.582 21.629 1.00 74.62 99 GLY A C 1
ATOM 791 O O . GLY A 1 99 ? -20.255 1.009 22.203 1.00 74.62 99 GLY A O 1
ATOM 792 N N . LYS A 1 100 ? -21.586 1.241 20.403 1.00 62.97 100 LYS A N 1
ATOM 793 C CA . LYS A 1 100 ? -20.678 0.513 19.525 1.00 62.97 100 LYS A CA 1
ATOM 794 C C . LYS A 1 100 ? -19.559 1.509 19.229 1.00 62.97 100 LYS A C 1
ATOM 796 O O . LYS A 1 100 ? -19.825 2.641 18.867 1.00 62.97 100 LYS A O 1
ATOM 801 N N . LYS A 1 101 ? -18.293 1.173 19.475 1.00 47.22 101 LYS A N 1
ATOM 802 C CA . LYS A 1 101 ? -17.244 1.971 18.830 1.00 47.22 101 LYS A CA 1
ATOM 803 C C . LYS A 1 101 ? -17.493 1.842 17.334 1.00 47.22 101 LYS A C 1
ATOM 805 O O . LYS A 1 101 ? -17.861 0.748 16.897 1.00 47.22 101 LYS A O 1
ATOM 810 N N . LYS A 1 102 ? -17.186 2.893 16.574 1.00 41.16 102 LYS A N 1
ATOM 811 C CA . LYS A 1 102 ? -17.092 2.834 15.115 1.00 41.16 102 LYS A CA 1
ATOM 812 C C . LYS A 1 102 ? -15.879 1.975 14.744 1.00 41.16 102 LYS A C 1
ATOM 814 O O . LYS A 1 102 ? -14.883 2.459 14.221 1.00 41.16 102 LYS A O 1
ATOM 819 N N . SER A 1 103 ? -15.922 0.701 15.110 1.00 37.31 103 SER A N 1
ATOM 820 C CA . SER A 1 103 ? -15.069 -0.343 14.602 1.00 37.31 103 SER A CA 1
ATOM 821 C C . SER A 1 103 ? -15.650 -0.662 13.241 1.00 37.31 103 SER A C 1
ATOM 823 O O . SER A 1 103 ? -16.766 -1.173 13.123 1.00 37.31 103 SER A O 1
ATOM 825 N N . LEU A 1 104 ? -14.923 -0.279 12.203 1.00 40.75 104 LEU A N 1
ATOM 826 C CA . LEU A 1 104 ? -15.097 -0.863 10.890 1.00 40.75 104 LEU A CA 1
ATOM 827 C C . LEU A 1 104 ? -14.938 -2.392 11.070 1.00 40.75 104 LEU A C 1
ATOM 829 O O . LEU A 1 104 ? -13.823 -2.883 11.109 1.00 40.75 104 LEU A O 1
ATOM 833 N N . GLY A 1 105 ? -16.041 -3.116 11.286 1.00 36.38 105 GLY A N 1
ATOM 834 C CA . GLY A 1 105 ? -16.034 -4.543 11.640 1.00 36.38 105 GLY A CA 1
ATOM 835 C C . GLY A 1 105 ? -15.703 -4.820 13.115 1.00 36.38 105 GLY A C 1
ATOM 836 O O . GLY A 1 105 ? -14.832 -4.197 13.706 1.00 36.38 105 GLY A O 1
ATOM 837 N N . MET A 1 106 ? -16.444 -5.731 13.748 1.00 43.75 106 MET A N 1
ATOM 838 C CA . MET A 1 106 ? -16.173 -6.168 15.118 1.00 43.75 106 MET A CA 1
ATOM 839 C C . MET A 1 106 ? -15.069 -7.236 15.176 1.00 43.75 106 MET A C 1
ATOM 841 O O . MET A 1 106 ? -15.171 -8.264 14.514 1.00 43.75 106 MET A O 1
ATOM 845 N N . ALA A 1 107 ? -14.157 -7.023 16.130 1.00 38.47 107 ALA A N 1
ATOM 846 C CA . ALA A 1 107 ? -13.472 -8.007 16.975 1.00 38.47 107 ALA A CA 1
ATOM 847 C C . ALA A 1 107 ? -12.428 -8.949 16.341 1.00 38.47 107 ALA A C 1
ATOM 849 O O . ALA A 1 107 ? -12.574 -10.169 16.337 1.00 38.47 107 ALA A O 1
ATOM 850 N N . GLY A 1 108 ? -11.263 -8.372 16.046 1.00 48.75 108 GLY A N 1
ATOM 851 C CA . GLY A 1 108 ? -9.998 -8.837 16.623 1.00 48.75 108 GLY A CA 1
ATOM 852 C C . GLY A 1 108 ? -9.164 -7.632 17.065 1.00 48.75 108 GLY A C 1
ATOM 853 O O . GLY A 1 108 ? -9.260 -6.568 16.456 1.00 48.75 108 GLY A O 1
ATOM 854 N N . GLU A 1 109 ? -8.367 -7.750 18.129 1.00 69.62 109 GLU A N 1
ATOM 855 C CA . GLU A 1 109 ? -7.326 -6.744 18.371 1.00 69.62 109 GLU A CA 1
ATOM 856 C C . GLU A 1 109 ? -6.390 -6.742 17.160 1.00 69.62 109 GLU A C 1
ATOM 858 O O . GLU A 1 109 ? -5.887 -7.793 16.755 1.00 69.62 109 GLU A O 1
ATOM 863 N N . TRP A 1 110 ? -6.189 -5.573 16.549 1.00 85.12 110 TRP A N 1
ATOM 864 C CA . TRP A 1 110 ? -5.183 -5.428 15.506 1.00 85.12 110 TRP A CA 1
ATOM 865 C C . TRP A 1 110 ? -3.833 -5.735 16.131 1.00 85.12 110 TRP A C 1
ATOM 867 O O . TRP A 1 110 ? -3.352 -4.994 16.991 1.00 85.12 110 TRP A O 1
ATOM 877 N N . ARG A 1 111 ? -3.218 -6.833 15.702 1.00 88.19 111 ARG A N 1
ATOM 878 C CA . ARG A 1 111 ? -1.863 -7.143 16.130 1.00 88.19 111 ARG A CA 1
ATOM 879 C C . ARG A 1 111 ? -0.921 -6.239 15.357 1.00 88.19 111 ARG A C 1
ATOM 881 O O . ARG A 1 111 ? -0.978 -6.207 14.134 1.00 88.19 111 ARG A O 1
ATOM 888 N N . VAL A 1 112 ? -0.069 -5.506 16.055 1.00 91.44 112 VAL A N 1
ATOM 889 C CA . VAL A 1 112 ? 1.001 -4.744 15.412 1.00 91.44 112 VAL A CA 1
ATOM 890 C C . VAL A 1 112 ? 2.254 -5.603 15.424 1.00 91.44 112 VAL A C 1
ATOM 892 O O . VAL A 1 112 ? 2.648 -6.113 16.472 1.00 91.44 112 VAL A O 1
ATOM 895 N N . GLU A 1 113 ? 2.858 -5.789 14.257 1.00 93.19 113 GLU A N 1
ATOM 896 C CA . GLU A 1 113 ? 4.113 -6.520 14.102 1.00 93.19 113 GLU A CA 1
ATOM 897 C C . GLU A 1 113 ? 5.115 -5.689 13.317 1.00 93.19 113 GLU A C 1
ATOM 899 O O . GLU A 1 113 ? 4.740 -4.916 12.440 1.00 93.19 113 GLU A O 1
ATOM 904 N N . THR A 1 114 ? 6.402 -5.878 13.586 1.00 96.06 114 THR A N 1
ATOM 905 C CA . THR A 1 114 ? 7.443 -5.374 12.691 1.00 96.06 114 THR A CA 1
ATOM 906 C C . THR A 1 114 ? 7.455 -6.190 11.399 1.00 96.06 114 THR A C 1
ATOM 908 O O . THR A 1 114 ? 7.097 -7.367 11.403 1.00 96.06 114 THR A O 1
ATOM 911 N N . PHE A 1 115 ? 7.909 -5.612 10.288 1.00 96.12 115 PHE A N 1
ATOM 912 C CA . PHE A 1 115 ? 8.045 -6.318 9.010 1.00 96.12 115 PHE A CA 1
ATOM 913 C C . PHE A 1 115 ? 8.922 -7.571 9.123 1.00 96.12 115 PHE A C 1
ATOM 915 O O . PHE A 1 115 ? 8.709 -8.528 8.386 1.00 96.12 115 PHE A O 1
ATOM 922 N N . GLU A 1 116 ? 9.889 -7.567 10.042 1.00 95.19 116 GLU A N 1
ATOM 923 C CA . GLU A 1 116 ? 10.715 -8.732 10.365 1.00 95.19 116 GLU A CA 1
ATOM 924 C C . GLU A 1 116 ? 9.917 -9.914 10.936 1.00 95.19 116 GLU A C 1
ATOM 926 O O . GLU A 1 116 ? 10.228 -11.059 10.619 1.00 95.19 116 GLU A O 1
ATOM 931 N N . ASN A 1 117 ? 8.904 -9.645 11.766 1.00 94.75 117 ASN A N 1
ATOM 932 C CA . ASN A 1 117 ? 8.119 -10.677 12.453 1.00 94.75 117 ASN A CA 1
ATO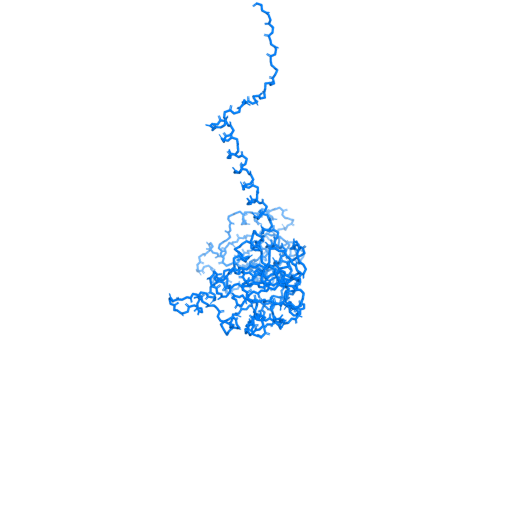M 933 C C . ASN A 1 117 ? 6.794 -11.000 11.746 1.00 94.75 117 ASN A C 1
ATOM 935 O O . ASN A 1 117 ? 6.280 -12.110 11.882 1.00 94.75 117 ASN A O 1
ATOM 939 N N . ALA A 1 118 ? 6.280 -10.056 10.955 1.00 95.19 118 ALA A N 1
ATOM 940 C CA . ALA A 1 118 ? 5.060 -10.209 10.184 1.00 95.19 118 ALA A CA 1
ATOM 941 C C . ALA A 1 118 ? 5.149 -11.399 9.200 1.00 95.19 118 ALA A C 1
ATOM 943 O O . ALA A 1 118 ? 6.238 -11.767 8.758 1.00 95.19 118 ALA A O 1
ATOM 944 N N . PRO A 1 119 ? 4.010 -11.982 8.771 1.00 95.31 119 PRO A N 1
ATOM 945 C CA . PRO A 1 119 ? 3.955 -13.075 7.790 1.00 95.31 119 PRO A CA 1
ATOM 946 C C . PRO A 1 119 ? 4.235 -12.583 6.353 1.00 95.31 119 PRO A C 1
ATOM 948 O O . PRO A 1 119 ? 3.431 -12.735 5.428 1.00 95.31 119 PRO A O 1
ATOM 951 N N . LEU A 1 120 ? 5.403 -11.980 6.182 1.00 96.25 120 LEU A N 1
ATOM 952 C CA . LEU A 1 120 ? 5.917 -11.247 5.039 1.00 96.25 120 LEU A CA 1
ATOM 953 C C . LEU A 1 120 ? 7.365 -11.699 4.817 1.00 96.25 120 LEU A C 1
ATOM 955 O O . LEU A 1 120 ? 8.135 -11.877 5.752 1.00 96.25 120 LEU A O 1
ATOM 959 N N . GLN A 1 121 ? 7.759 -11.850 3.560 1.00 96.94 121 GLN A N 1
ATOM 960 C CA . GLN A 1 121 ? 9.144 -12.037 3.158 1.00 96.94 121 GLN A CA 1
ATOM 961 C C . GLN A 1 121 ? 9.629 -10.805 2.400 1.00 96.94 121 GLN A C 1
ATOM 963 O O . GLN A 1 121 ? 8.997 -10.376 1.434 1.00 96.94 121 GLN A O 1
ATOM 968 N N . ILE A 1 122 ? 10.789 -10.285 2.798 1.00 97.00 122 ILE A N 1
ATOM 969 C CA . ILE A 1 122 ? 11.485 -9.212 2.086 1.00 97.00 122 ILE A CA 1
ATOM 970 C C . ILE A 1 122 ? 12.575 -9.838 1.215 1.00 97.00 122 ILE A C 1
ATOM 972 O O . ILE A 1 122 ? 13.481 -10.510 1.714 1.00 97.00 122 ILE A O 1
ATOM 976 N N . ILE A 1 123 ? 12.492 -9.634 -0.098 1.00 96.12 123 ILE A N 1
ATOM 977 C CA . ILE A 1 123 ? 13.429 -10.196 -1.074 1.00 96.12 123 ILE A CA 1
ATOM 978 C C . ILE A 1 123 ? 14.142 -9.047 -1.784 1.00 96.12 123 ILE A C 1
ATOM 980 O O . ILE A 1 123 ? 13.532 -8.254 -2.496 1.00 96.12 123 ILE A O 1
ATOM 984 N N . ASP A 1 124 ? 15.454 -8.981 -1.599 1.00 93.81 124 ASP A N 1
ATOM 985 C CA . ASP A 1 124 ? 16.329 -8.013 -2.259 1.00 93.81 124 ASP A CA 1
ATOM 986 C C . ASP A 1 124 ? 16.491 -8.332 -3.756 1.00 93.81 124 ASP A C 1
ATOM 988 O O . ASP A 1 124 ? 16.474 -9.503 -4.158 1.00 93.81 124 ASP A O 1
ATOM 992 N N . GLY A 1 125 ? 16.735 -7.310 -4.577 1.00 92.00 125 GLY A N 1
ATOM 993 C CA . GLY A 1 125 ? 17.252 -7.521 -5.930 1.00 92.00 125 GLY A CA 1
ATOM 994 C C . GLY A 1 125 ? 18.644 -8.165 -5.920 1.00 92.00 125 GLY A C 1
ATOM 995 O O . GLY A 1 125 ? 19.418 -8.002 -4.971 1.00 92.00 125 GLY A O 1
ATOM 996 N N . ASP A 1 126 ? 18.975 -8.913 -6.974 1.00 92.00 126 ASP A N 1
ATOM 997 C CA . ASP A 1 126 ? 20.273 -9.593 -7.064 1.00 92.00 126 ASP A CA 1
ATOM 998 C C . ASP A 1 126 ? 21.448 -8.598 -7.142 1.00 92.00 126 ASP A C 1
ATOM 1000 O O . ASP A 1 126 ? 21.284 -7.451 -7.563 1.00 92.00 126 ASP A O 1
ATOM 1004 N N . ARG A 1 127 ? 22.645 -9.034 -6.737 1.00 88.44 127 ARG A N 1
ATOM 1005 C CA . ARG A 1 127 ? 23.906 -8.279 -6.782 1.00 88.44 127 ARG A CA 1
ATOM 1006 C C . ARG A 1 127 ? 25.087 -9.234 -7.006 1.00 88.44 127 ARG A C 1
ATOM 1008 O O . ARG A 1 127 ? 25.065 -10.389 -6.587 1.00 88.44 127 ARG A O 1
ATOM 1015 N N . GLY A 1 128 ? 26.170 -8.716 -7.580 1.00 87.00 128 GLY A N 1
ATOM 1016 C CA . GLY A 1 128 ? 27.446 -9.429 -7.720 1.00 87.00 128 GLY A CA 1
ATOM 1017 C C . GLY A 1 128 ? 27.755 -9.844 -9.156 1.00 87.00 128 GLY A C 1
ATOM 1018 O O . GLY A 1 128 ? 27.218 -9.270 -10.095 1.00 87.00 128 GLY A O 1
ATOM 1019 N N . THR A 1 129 ? 28.633 -10.834 -9.325 1.00 85.94 129 THR A N 1
ATOM 1020 C CA . THR A 1 129 ? 29.239 -11.186 -10.624 1.00 85.94 129 THR A CA 1
ATOM 1021 C C . THR A 1 129 ? 28.227 -11.584 -11.698 1.00 85.94 129 THR A C 1
ATOM 1023 O O . THR A 1 129 ? 28.436 -11.294 -12.869 1.00 85.94 129 THR A O 1
ATOM 1026 N N . ASN A 1 130 ? 27.112 -12.208 -11.307 1.00 88.44 130 ASN A N 1
ATOM 1027 C CA . ASN A 1 130 ? 26.060 -12.611 -12.243 1.00 88.44 130 ASN A CA 1
ATOM 1028 C C . ASN A 1 130 ? 25.065 -11.483 -12.550 1.00 88.44 130 ASN A C 1
ATOM 1030 O O . ASN A 1 130 ? 24.160 -11.697 -13.350 1.00 88.44 130 ASN A O 1
ATOM 1034 N N . TYR A 1 131 ? 25.191 -10.303 -11.935 1.00 93.19 131 TYR A N 1
ATOM 1035 C CA . TYR A 1 131 ? 24.298 -9.181 -12.210 1.00 93.19 131 TYR A CA 1
ATOM 1036 C C . TYR A 1 131 ? 24.415 -8.755 -13.686 1.00 93.19 131 TYR A C 1
ATOM 1038 O O . TYR A 1 131 ? 25.539 -8.705 -14.194 1.00 93.19 131 TYR A O 1
ATOM 1046 N N . PRO A 1 132 ? 23.306 -8.475 -14.399 1.00 93.00 132 PRO A N 1
ATOM 1047 C CA . PRO A 1 132 ? 23.383 -8.156 -15.819 1.00 93.00 132 PRO A CA 1
ATOM 1048 C C . PRO A 1 132 ? 24.148 -6.855 -16.084 1.00 93.00 132 PRO A C 1
ATOM 1050 O O . PRO A 1 132 ? 23.912 -5.836 -15.429 1.00 93.00 132 PRO A O 1
ATOM 1053 N N . ASN A 1 133 ? 25.064 -6.892 -17.048 1.00 92.81 133 ASN A N 1
ATOM 1054 C CA . ASN A 1 133 ? 25.745 -5.708 -17.563 1.00 92.81 133 ASN A CA 1
ATOM 1055 C C . ASN A 1 133 ? 24.986 -5.102 -18.760 1.00 92.81 133 ASN A C 1
ATOM 1057 O O . ASN A 1 133 ? 24.052 -5.701 -19.287 1.00 92.81 133 ASN A O 1
ATOM 1061 N N . GLN A 1 134 ? 25.406 -3.917 -19.216 1.00 90.88 134 GLN A N 1
ATOM 1062 C CA . GLN A 1 134 ? 24.696 -3.172 -20.263 1.00 90.88 134 GLN A CA 1
ATOM 1063 C C . GLN A 1 134 ? 24.537 -3.946 -21.584 1.00 90.88 134 GLN A C 1
ATOM 1065 O O . GLN A 1 134 ? 23.531 -3.771 -22.264 1.00 90.88 134 GLN A O 1
ATOM 1070 N N . ALA A 1 135 ? 25.500 -4.799 -21.943 1.00 93.25 135 ALA A N 1
ATOM 1071 C CA . ALA A 1 135 ? 25.462 -5.585 -23.176 1.00 93.25 135 ALA A CA 1
ATOM 1072 C C . ALA A 1 135 ? 24.538 -6.813 -23.084 1.00 93.25 135 ALA A C 1
ATOM 1074 O O . ALA A 1 135 ? 24.199 -7.401 -24.106 1.00 93.25 135 ALA A O 1
ATOM 1075 N N . GLU A 1 136 ? 24.131 -7.204 -21.874 1.00 93.50 136 GLU A N 1
ATOM 1076 C CA . GLU A 1 136 ? 23.200 -8.315 -21.632 1.00 93.50 136 GLU A CA 1
ATOM 1077 C C . GLU A 1 136 ? 21.731 -7.862 -21.630 1.00 93.50 136 GLU A C 1
ATOM 1079 O O . GLU A 1 136 ? 20.833 -8.702 -21.540 1.00 93.50 136 GLU A O 1
ATOM 1084 N N . PHE A 1 137 ? 21.481 -6.552 -21.729 1.00 96.06 137 PHE A N 1
ATOM 1085 C CA . PHE A 1 137 ? 20.141 -5.998 -21.871 1.00 96.06 137 PHE A CA 1
ATOM 1086 C C . PHE A 1 137 ? 19.746 -5.840 -23.337 1.00 96.06 137 PHE A C 1
ATOM 1088 O O . PHE A 1 137 ? 20.539 -5.461 -24.197 1.00 96.06 137 PHE A O 1
ATOM 1095 N N . SER A 1 138 ? 18.470 -6.086 -23.601 1.00 95.06 138 SER A N 1
ATOM 1096 C CA . SER A 1 138 ? 17.850 -5.979 -24.920 1.00 95.06 138 SER A CA 1
ATOM 1097 C C . SER A 1 138 ? 16.477 -5.315 -24.817 1.00 95.06 138 SER A C 1
ATOM 1099 O O . SER A 1 138 ? 15.876 -5.289 -23.744 1.00 95.06 138 SER A O 1
ATOM 1101 N N . ALA A 1 139 ? 15.966 -4.781 -25.930 1.00 93.06 139 ALA A N 1
ATOM 1102 C CA . ALA A 1 139 ? 14.641 -4.151 -25.977 1.00 93.06 139 ALA A CA 1
ATOM 1103 C C . ALA A 1 139 ? 13.478 -5.165 -25.927 1.00 93.06 139 ALA A C 1
ATOM 1105 O O . ALA A 1 139 ? 12.335 -4.782 -25.698 1.00 93.06 139 ALA A O 1
ATOM 1106 N N . ALA A 1 140 ? 13.761 -6.452 -26.147 1.00 91.25 140 ALA A N 1
ATOM 1107 C CA . ALA A 1 140 ? 12.805 -7.550 -26.068 1.00 91.25 140 ALA A CA 1
ATOM 1108 C C . ALA A 1 140 ? 13.538 -8.836 -25.674 1.00 91.25 140 ALA A C 1
ATOM 1110 O O . ALA A 1 140 ? 14.658 -9.067 -26.123 1.00 91.25 140 ALA A O 1
ATOM 1111 N N . GLY A 1 141 ? 12.908 -9.693 -24.874 1.00 91.94 141 GLY A N 1
ATOM 1112 C CA . GLY A 1 141 ? 13.534 -10.928 -24.415 1.00 91.94 141 GLY A CA 1
ATOM 1113 C C . GLY A 1 141 ? 12.633 -11.745 -23.500 1.00 91.94 141 GLY A C 1
ATOM 1114 O O . GLY A 1 141 ? 11.426 -11.524 -23.441 1.00 91.94 141 GLY A O 1
ATOM 1115 N N . HIS A 1 142 ? 13.231 -12.705 -22.796 1.00 95.75 142 HIS A N 1
ATOM 1116 C CA . HIS A 1 142 ? 12.497 -13.655 -21.963 1.00 95.75 142 HIS A CA 1
ATOM 1117 C C . HIS A 1 142 ? 11.997 -13.029 -20.659 1.00 95.75 142 HIS A C 1
ATOM 1119 O O . HIS A 1 142 ? 10.822 -13.154 -20.331 1.00 95.75 142 HIS A O 1
ATOM 1125 N N . CYS A 1 143 ? 12.888 -12.374 -19.911 1.00 97.25 143 CYS A N 1
ATOM 1126 C CA . CYS A 1 143 ? 12.578 -11.830 -18.593 1.00 97.25 143 CYS A CA 1
ATOM 1127 C C . CYS A 1 143 ? 12.725 -10.312 -18.604 1.00 97.25 143 CYS A C 1
ATOM 1129 O O . CYS A 1 143 ? 13.811 -9.797 -18.877 1.00 97.25 143 CYS A O 1
ATOM 1131 N N . LEU A 1 144 ? 11.650 -9.606 -18.260 1.00 97.88 144 LEU A N 1
ATOM 1132 C CA . LEU A 1 144 ? 11.676 -8.170 -18.019 1.00 97.88 144 LEU A CA 1
ATOM 1133 C C . LEU A 1 144 ? 12.535 -7.890 -16.782 1.00 97.88 144 LEU A C 1
ATOM 1135 O O . LEU A 1 144 ? 12.335 -8.489 -15.725 1.00 97.88 144 LEU A O 1
ATOM 1139 N N . PHE A 1 145 ? 13.492 -6.981 -16.903 1.00 97.31 145 PHE A N 1
ATOM 1140 C CA . PHE A 1 145 ? 14.364 -6.568 -15.816 1.00 97.31 145 PHE A CA 1
ATOM 1141 C C . PHE A 1 145 ? 14.047 -5.123 -15.439 1.00 97.31 145 PHE A C 1
ATOM 1143 O O . PHE A 1 145 ? 14.440 -4.182 -16.123 1.00 97.31 145 PHE A O 1
ATOM 1150 N N . LEU A 1 146 ? 13.309 -4.958 -14.346 1.00 95.81 146 LEU A N 1
ATOM 1151 C CA . LEU A 1 146 ? 12.821 -3.669 -13.884 1.00 95.81 146 LEU A CA 1
ATOM 1152 C C . LEU A 1 146 ? 13.951 -2.815 -13.320 1.00 95.81 146 LEU A C 1
ATOM 1154 O O . LEU A 1 146 ? 14.712 -3.230 -12.442 1.00 95.81 146 LEU A O 1
ATOM 1158 N N . ASN A 1 147 ? 13.970 -1.565 -13.745 1.00 91.81 147 ASN A N 1
ATOM 1159 C CA . ASN A 1 147 ? 14.716 -0.462 -13.176 1.00 91.81 147 ASN A CA 1
ATOM 1160 C C . ASN A 1 147 ? 13.795 0.395 -12.287 1.00 91.81 147 ASN A C 1
ATOM 1162 O O . ASN A 1 147 ? 12.571 0.326 -12.361 1.00 91.81 147 ASN A O 1
ATOM 1166 N N . ALA A 1 148 ? 14.383 1.230 -11.421 1.00 87.38 148 ALA A N 1
ATOM 1167 C CA . ALA A 1 148 ? 13.613 2.025 -10.455 1.00 87.38 148 ALA A CA 1
ATOM 1168 C C . ALA A 1 148 ? 12.586 2.966 -11.122 1.00 87.38 148 ALA A C 1
ATOM 1170 O O . ALA A 1 148 ? 11.565 3.278 -10.520 1.00 87.38 148 ALA A O 1
ATOM 1171 N N . GLY A 1 149 ? 12.825 3.382 -12.373 1.00 89.62 149 GLY A N 1
ATOM 1172 C CA . GLY A 1 149 ? 11.888 4.194 -13.156 1.00 89.62 149 GLY A CA 1
ATOM 1173 C C . GLY A 1 149 ? 10.614 3.460 -13.594 1.00 89.62 149 GLY A C 1
ATOM 1174 O O . GLY A 1 149 ? 9.622 4.118 -13.898 1.00 89.62 149 GLY A O 1
ATOM 1175 N N . ASN A 1 150 ? 10.601 2.121 -13.584 1.00 94.25 150 ASN A N 1
ATOM 1176 C CA . ASN A 1 150 ? 9.393 1.347 -13.878 1.00 94.25 150 ASN A CA 1
ATOM 1177 C C . ASN A 1 150 ? 8.416 1.303 -12.705 1.00 94.25 150 ASN A C 1
ATOM 1179 O O . ASN A 1 150 ? 7.273 0.903 -12.898 1.00 94.25 150 ASN A O 1
ATOM 1183 N N . VAL A 1 151 ? 8.842 1.683 -11.499 1.00 93.69 151 VAL A N 1
ATOM 1184 C CA . VAL A 1 151 ? 7.997 1.699 -10.303 1.00 93.69 151 VAL A CA 1
ATOM 1185 C C . VAL A 1 151 ? 7.697 3.151 -9.959 1.00 93.69 151 VAL A C 1
ATOM 1187 O O . VAL A 1 151 ? 8.577 3.920 -9.569 1.00 93.69 151 VAL A O 1
ATOM 1190 N N . THR A 1 152 ? 6.442 3.544 -10.139 1.00 90.62 152 THR A N 1
ATOM 1191 C CA . THR A 1 152 ? 5.989 4.934 -10.018 1.00 90.62 152 THR A CA 1
ATOM 1192 C C . THR A 1 152 ? 5.016 5.104 -8.854 1.00 90.62 152 THR A C 1
ATOM 1194 O O . THR A 1 152 ? 4.651 4.141 -8.184 1.00 90.62 152 THR A O 1
ATOM 1197 N N . THR A 1 153 ? 4.572 6.334 -8.605 1.00 84.19 153 THR A N 1
ATOM 1198 C CA . THR A 1 153 ? 3.554 6.630 -7.584 1.00 84.19 153 THR A CA 1
ATOM 1199 C C . THR A 1 153 ? 2.181 6.036 -7.909 1.00 84.19 153 THR A C 1
ATOM 1201 O O . THR A 1 153 ? 1.343 5.924 -7.016 1.00 84.19 153 THR A O 1
ATOM 1204 N N . THR A 1 154 ? 1.946 5.653 -9.167 1.00 84.38 154 THR A N 1
ATOM 1205 C CA . THR A 1 154 ? 0.692 5.063 -9.660 1.00 84.38 154 THR A CA 1
ATOM 1206 C C . THR A 1 154 ? 0.846 3.589 -10.043 1.00 84.38 154 THR A C 1
ATOM 1208 O O . THR A 1 154 ? -0.029 3.036 -10.697 1.00 84.38 154 THR A O 1
ATOM 1211 N N . GLY A 1 155 ? 1.952 2.940 -9.662 1.00 90.19 155 GLY A N 1
ATOM 1212 C CA . GLY A 1 155 ? 2.226 1.539 -9.987 1.00 90.19 155 GLY A CA 1
ATOM 1213 C C . GLY A 1 155 ? 3.258 1.360 -11.100 1.00 90.19 155 GLY A C 1
ATOM 1214 O O . GLY A 1 155 ? 4.169 2.182 -11.259 1.00 90.19 155 GLY A O 1
ATOM 1215 N N . PHE A 1 156 ? 3.160 0.251 -11.836 1.00 93.88 156 PHE A N 1
ATOM 1216 C CA . PHE A 1 156 ? 4.141 -0.090 -12.863 1.00 93.88 156 PHE A CA 1
ATOM 1217 C C . PHE A 1 156 ? 4.006 0.765 -14.126 1.00 93.88 156 PHE A C 1
ATOM 1219 O O . PHE A 1 156 ? 2.909 1.075 -14.585 1.00 93.88 156 PHE A O 1
ATOM 1226 N N . ARG A 1 157 ? 5.150 1.094 -14.729 1.00 93.44 157 ARG A N 1
ATOM 1227 C CA . ARG A 1 157 ? 5.257 1.760 -16.028 1.00 93.44 157 ARG A CA 1
ATOM 1228 C C . ARG A 1 157 ? 6.234 1.009 -16.924 1.00 93.44 157 ARG A C 1
ATOM 1230 O O . ARG A 1 157 ? 7.410 0.875 -16.593 1.00 93.44 157 ARG A O 1
ATOM 1237 N N . PHE A 1 158 ? 5.758 0.612 -18.100 1.00 93.50 158 PHE A N 1
ATOM 1238 C CA . PHE A 1 158 ? 6.501 -0.215 -19.057 1.00 93.50 158 PHE A CA 1
ATOM 1239 C C . PHE A 1 158 ? 6.886 0.535 -20.344 1.00 93.50 158 PHE A C 1
ATOM 1241 O O . PHE A 1 158 ? 7.050 -0.071 -21.396 1.00 93.50 158 PHE A O 1
ATOM 1248 N N . SER A 1 159 ? 7.018 1.865 -20.283 1.00 88.19 159 SER A N 1
ATOM 1249 C CA . SER A 1 159 ? 7.401 2.687 -21.444 1.00 88.19 159 SER A CA 1
ATOM 1250 C C . SER A 1 159 ? 8.864 2.516 -21.859 1.00 88.19 159 SER A C 1
ATOM 1252 O O . SER A 1 159 ? 9.197 2.731 -23.017 1.00 88.19 159 SER A O 1
ATOM 1254 N N . ASP A 1 160 ? 9.727 2.158 -20.909 1.00 88.88 160 ASP A N 1
ATOM 1255 C CA . ASP A 1 160 ? 11.143 1.864 -21.123 1.00 88.88 160 ASP A CA 1
ATOM 1256 C C . ASP A 1 160 ? 11.443 0.527 -20.443 1.00 88.88 160 ASP A C 1
ATOM 1258 O O . ASP A 1 160 ? 11.378 0.421 -19.215 1.00 88.88 160 ASP A O 1
ATOM 1262 N N . CYS A 1 161 ? 11.649 -0.511 -21.250 1.00 94.00 161 CYS A N 1
ATOM 1263 C CA . CYS A 1 161 ? 11.805 -1.882 -20.786 1.00 94.00 161 CYS A CA 1
ATOM 1264 C C . CYS A 1 161 ? 13.151 -2.438 -21.240 1.00 94.00 161 CYS A C 1
ATOM 1266 O O . CYS A 1 161 ? 13.501 -2.366 -22.417 1.00 94.00 161 CYS A O 1
ATOM 1268 N N . ALA A 1 162 ? 13.858 -3.066 -20.306 1.00 95.94 162 ALA A N 1
ATOM 1269 C CA . ALA A 1 162 ? 15.055 -3.841 -20.578 1.00 95.94 162 ALA A CA 1
ATOM 1270 C C . ALA A 1 162 ? 14.785 -5.315 -20.275 1.00 95.94 162 ALA A C 1
ATOM 1272 O O . ALA A 1 162 ? 14.170 -5.648 -19.263 1.00 95.94 162 ALA A O 1
ATOM 1273 N N . PHE A 1 163 ? 15.264 -6.204 -21.136 1.00 97.75 163 PHE A N 1
ATOM 1274 C CA . PHE A 1 163 ? 15.067 -7.642 -21.005 1.00 97.75 163 PHE A CA 1
ATOM 1275 C C . PHE A 1 163 ? 16.395 -8.384 -20.958 1.00 97.75 163 PHE A C 1
ATOM 1277 O O . PHE A 1 163 ? 17.364 -7.984 -21.607 1.00 97.75 163 PHE A O 1
ATOM 1284 N N . ILE A 1 164 ? 16.401 -9.497 -20.227 1.00 97.25 164 ILE A N 1
ATOM 1285 C CA . ILE A 1 164 ? 17.502 -10.462 -20.170 1.00 97.25 164 ILE A CA 1
ATOM 1286 C C . ILE A 1 164 ? 17.063 -11.816 -20.742 1.00 97.25 164 ILE A C 1
ATOM 1288 O O . ILE A 1 164 ? 15.867 -12.125 -20.826 1.00 97.25 164 ILE A O 1
ATOM 1292 N N . THR A 1 165 ? 18.036 -12.633 -21.144 1.00 97.19 165 THR A N 1
ATOM 1293 C CA . THR A 1 165 ? 17.782 -13.978 -21.679 1.00 97.19 165 THR A CA 1
ATOM 1294 C C . THR A 1 165 ? 17.337 -14.956 -20.585 1.00 97.19 165 THR A C 1
ATOM 1296 O O . THR A 1 165 ? 17.469 -14.680 -19.388 1.00 97.19 165 THR A O 1
ATOM 1299 N N . ALA A 1 166 ? 16.819 -16.121 -20.984 1.00 97.00 166 ALA A N 1
ATOM 1300 C CA . ALA A 1 166 ? 16.407 -17.170 -20.051 1.00 97.00 166 ALA A CA 1
ATOM 1301 C C . ALA A 1 166 ? 17.596 -17.751 -19.266 1.00 97.00 166 ALA A C 1
ATOM 1303 O O . ALA A 1 166 ? 17.487 -18.011 -18.069 1.00 97.00 166 ALA A O 1
ATOM 1304 N N . GLU A 1 167 ? 18.756 -17.887 -19.910 1.00 95.75 167 GLU A N 1
ATOM 1305 C CA . GLU A 1 167 ? 19.996 -18.351 -19.279 1.00 95.75 167 GLU A CA 1
ATOM 1306 C C . GLU A 1 167 ? 20.447 -17.361 -18.203 1.00 95.75 167 GLU A C 1
ATOM 1308 O O . GLU A 1 167 ? 20.841 -17.755 -17.101 1.00 95.75 167 GLU A O 1
ATOM 1313 N N . LYS A 1 168 ? 20.339 -16.059 -18.499 1.00 95.31 168 LYS A N 1
ATOM 1314 C CA . LYS A 1 168 ? 20.680 -15.016 -17.538 1.00 95.31 168 LYS A CA 1
ATOM 1315 C C . LYS A 1 168 ? 19.690 -14.980 -16.378 1.00 95.31 168 LYS A C 1
ATOM 1317 O O . LYS A 1 168 ? 20.143 -14.937 -15.236 1.00 95.31 168 LYS A O 1
ATOM 1322 N N . ASP A 1 169 ? 18.380 -15.065 -16.637 1.00 96.25 169 ASP A N 1
ATOM 1323 C CA . ASP A 1 169 ? 17.351 -15.212 -15.591 1.00 96.25 169 ASP A CA 1
ATOM 1324 C C . ASP A 1 169 ? 17.687 -16.388 -14.661 1.00 96.25 169 ASP A C 1
ATOM 1326 O O . ASP A 1 169 ? 17.743 -16.218 -13.443 1.00 96.25 169 ASP A O 1
ATOM 1330 N N . ALA A 1 170 ? 18.000 -17.559 -15.219 1.00 95.19 170 ALA A N 1
ATOM 1331 C CA . ALA A 1 170 ? 18.340 -18.752 -14.445 1.00 95.19 170 ALA A CA 1
ATOM 1332 C C . ALA A 1 170 ? 19.621 -18.596 -13.598 1.00 95.19 170 ALA A C 1
ATOM 1334 O O . ALA A 1 170 ? 19.735 -19.210 -12.538 1.00 95.19 170 ALA A O 1
ATOM 1335 N N . SER A 1 171 ? 20.572 -17.758 -14.026 1.00 95.19 171 SER A N 1
ATOM 1336 C CA . SER A 1 171 ? 21.821 -17.495 -13.290 1.00 95.19 171 SER A CA 1
ATOM 1337 C C . SER A 1 171 ? 21.655 -16.585 -12.059 1.00 95.19 171 SER A C 1
ATOM 1339 O O . SER A 1 171 ? 22.560 -16.509 -11.215 1.00 95.19 171 SER A O 1
ATOM 1341 N N . LEU A 1 172 ? 20.520 -15.880 -11.960 1.00 94.75 172 LEU A N 1
ATOM 1342 C CA . LEU A 1 172 ? 20.206 -14.942 -10.885 1.00 94.75 172 LEU A CA 1
ATOM 1343 C C . LEU A 1 172 ? 19.467 -15.646 -9.738 1.00 94.75 172 LEU A C 1
ATOM 1345 O O . LEU A 1 172 ? 18.437 -16.300 -9.912 1.00 94.75 172 LEU A O 1
ATOM 1349 N N . ARG A 1 173 ? 19.964 -15.433 -8.522 1.00 93.69 173 ARG A N 1
ATOM 1350 C CA . ARG A 1 173 ? 19.517 -16.037 -7.264 1.00 93.69 173 ARG A CA 1
ATOM 1351 C C . ARG A 1 173 ? 18.312 -15.335 -6.641 1.00 93.69 173 ARG A C 1
ATOM 1353 O O . ARG A 1 173 ? 17.557 -15.986 -5.927 1.00 93.69 173 ARG A O 1
ATOM 1360 N N . LYS A 1 174 ? 18.131 -14.025 -6.858 1.00 94.12 174 LYS A N 1
ATOM 1361 C CA . LYS A 1 174 ? 17.089 -13.227 -6.172 1.00 94.12 174 LYS A CA 1
ATOM 1362 C C . LYS A 1 174 ? 16.364 -12.229 -7.077 1.00 94.12 174 LYS A C 1
ATOM 1364 O O . LYS A 1 174 ? 16.765 -11.987 -8.212 1.00 94.12 174 LYS A O 1
ATOM 1369 N N . GLY A 1 175 ? 15.283 -11.650 -6.557 1.00 95.75 175 GLY A N 1
ATOM 1370 C CA . GLY A 1 175 ? 14.552 -10.566 -7.208 1.00 95.75 175 GLY A CA 1
ATOM 1371 C C . GLY A 1 175 ? 13.531 -11.005 -8.255 1.00 95.75 175 GLY A C 1
ATOM 1372 O O . GLY A 1 175 ? 13.069 -10.151 -8.995 1.00 95.75 175 GLY A O 1
ATOM 1373 N N . LYS A 1 176 ? 13.181 -12.297 -8.343 1.00 97.56 176 LYS A N 1
ATOM 1374 C CA . LYS A 1 176 ? 12.132 -12.796 -9.247 1.00 97.56 176 LYS A CA 1
ATOM 1375 C C . LYS A 1 176 ? 10.749 -12.596 -8.635 1.00 97.56 176 LYS A C 1
ATOM 1377 O O . LYS A 1 176 ? 10.487 -13.103 -7.538 1.00 97.56 176 LYS A O 1
ATOM 1382 N N . LEU A 1 177 ? 9.894 -11.863 -9.345 1.00 97.94 177 LEU A N 1
ATOM 1383 C CA . LEU A 1 177 ? 8.525 -11.620 -8.909 1.00 97.94 177 LEU A CA 1
ATOM 1384 C C . LEU A 1 177 ? 7.639 -12.852 -9.121 1.00 97.94 177 LEU A C 1
ATOM 1386 O O . LEU A 1 177 ? 7.866 -13.667 -10.015 1.00 97.94 177 LEU A O 1
ATOM 1390 N N . VAL A 1 178 ? 6.599 -12.935 -8.302 1.00 97.31 178 VAL A N 1
ATOM 1391 C CA . VAL A 1 178 ? 5.454 -13.839 -8.412 1.00 97.31 178 VAL A CA 1
ATOM 1392 C C . VAL A 1 178 ? 4.190 -12.996 -8.259 1.00 97.31 178 VAL A C 1
ATOM 1394 O O . VAL A 1 178 ? 4.202 -12.001 -7.536 1.00 97.31 178 VAL A O 1
ATOM 1397 N N . ARG A 1 179 ? 3.104 -13.365 -8.949 1.00 96.62 179 ARG A N 1
ATOM 1398 C CA . ARG A 1 179 ? 1.826 -12.641 -8.859 1.00 96.62 179 ARG A CA 1
ATOM 1399 C C . ARG A 1 179 ? 1.431 -12.421 -7.395 1.00 96.62 179 ARG A C 1
ATOM 1401 O O . ARG A 1 179 ? 1.610 -13.307 -6.558 1.00 96.62 179 ARG A O 1
ATOM 1408 N N . ASN A 1 180 ? 0.857 -11.256 -7.123 1.00 96.44 180 ASN A N 1
ATOM 1409 C CA . ASN A 1 180 ? 0.559 -10.689 -5.808 1.00 96.44 180 ASN A CA 1
ATOM 1410 C C . ASN A 1 180 ? 1.766 -10.144 -5.024 1.00 96.44 180 ASN A C 1
ATOM 1412 O O . ASN A 1 180 ? 1.607 -9.749 -3.870 1.00 96.44 180 ASN A O 1
ATOM 1416 N N . ASP A 1 181 ? 2.953 -10.069 -5.619 1.00 98.25 181 ASP A N 1
ATOM 1417 C CA . ASP A 1 181 ? 4.074 -9.360 -5.006 1.00 98.25 181 ASP A CA 1
ATOM 1418 C C . ASP A 1 181 ? 3.864 -7.842 -4.997 1.00 98.25 181 ASP A C 1
ATOM 1420 O O . ASP A 1 181 ? 3.331 -7.251 -5.940 1.00 98.25 181 ASP A O 1
ATOM 1424 N N . VAL A 1 182 ? 4.370 -7.197 -3.947 1.00 97.88 182 VAL A N 1
ATOM 1425 C CA . VAL A 1 182 ? 4.487 -5.741 -3.863 1.00 97.88 182 VAL A CA 1
ATOM 1426 C C . VAL A 1 182 ? 5.949 -5.357 -4.063 1.00 97.88 182 VAL A C 1
ATOM 1428 O O . VAL A 1 182 ? 6.828 -5.877 -3.383 1.00 97.88 182 VAL A O 1
ATOM 1431 N N . VAL A 1 183 ? 6.233 -4.435 -4.979 1.00 97.50 183 VAL A N 1
ATOM 1432 C CA . VAL A 1 183 ? 7.584 -3.907 -5.210 1.00 97.50 183 VAL A CA 1
ATOM 1433 C C . VAL A 1 183 ? 7.709 -2.532 -4.578 1.00 97.50 183 VAL A C 1
ATOM 1435 O O . VAL A 1 183 ? 6.868 -1.673 -4.821 1.00 97.50 183 VAL A O 1
ATOM 1438 N N . LEU A 1 184 ? 8.781 -2.316 -3.815 1.00 95.19 184 LEU A N 1
ATOM 1439 C CA . LEU A 1 184 ? 9.126 -1.046 -3.178 1.00 95.19 184 LEU A CA 1
ATOM 1440 C C . LEU A 1 184 ? 10.512 -0.584 -3.642 1.00 95.19 184 LEU A C 1
ATOM 1442 O O . LEU A 1 184 ? 11.487 -1.337 -3.578 1.00 95.19 184 LEU A O 1
ATOM 1446 N N . THR A 1 185 ? 10.631 0.673 -4.062 1.00 92.62 185 THR A N 1
ATOM 1447 C CA . THR A 1 185 ? 11.926 1.278 -4.397 1.00 92.62 185 THR A CA 1
ATOM 1448 C C . THR A 1 185 ? 12.676 1.732 -3.145 1.00 92.62 185 THR A C 1
ATOM 1450 O O . THR A 1 185 ? 12.164 2.487 -2.315 1.00 92.62 185 THR A O 1
ATOM 1453 N N . THR A 1 186 ? 13.935 1.310 -3.024 1.00 90.06 186 THR A N 1
ATOM 1454 C CA . THR A 1 186 ? 14.790 1.580 -1.856 1.00 90.06 186 THR A CA 1
ATOM 1455 C C . THR A 1 186 ? 15.975 2.486 -2.166 1.00 90.06 186 THR A C 1
ATOM 1457 O O . THR A 1 186 ? 16.622 2.970 -1.239 1.00 90.06 186 THR A O 1
ATOM 1460 N N . ARG A 1 187 ? 16.263 2.757 -3.445 1.00 84.88 187 ARG A N 1
ATOM 1461 C CA . ARG A 1 187 ? 17.306 3.692 -3.895 1.00 84.88 187 ARG A CA 1
ATOM 1462 C C . ARG A 1 187 ? 16.823 4.511 -5.094 1.00 84.88 187 ARG A C 1
ATOM 1464 O O . ARG A 1 187 ? 16.102 4.000 -5.946 1.00 84.88 187 ARG A O 1
ATOM 1471 N N . GLY A 1 188 ? 17.263 5.767 -5.187 1.00 77.94 188 GLY A N 1
ATOM 1472 C CA . GLY A 1 188 ? 16.816 6.703 -6.223 1.00 77.94 188 GLY A CA 1
ATOM 1473 C C . GLY A 1 188 ? 15.508 7.367 -5.798 1.00 77.94 188 GLY A C 1
ATOM 1474 O O . GLY A 1 188 ? 15.489 8.084 -4.797 1.00 77.94 188 GLY A O 1
ATOM 1475 N N . THR A 1 189 ? 14.412 7.104 -6.511 1.00 74.00 189 THR A N 1
ATOM 1476 C CA . THR A 1 189 ? 13.071 7.553 -6.099 1.00 74.00 189 THR A CA 1
ATOM 1477 C C . THR A 1 189 ? 12.535 6.630 -5.010 1.00 74.00 189 THR A C 1
ATOM 1479 O O . THR A 1 189 ? 11.793 5.700 -5.298 1.00 74.00 189 THR A O 1
ATOM 1482 N N . VAL A 1 190 ? 12.968 6.835 -3.765 1.00 79.75 190 VAL A N 1
ATOM 1483 C CA . VAL A 1 190 ? 12.595 5.994 -2.614 1.00 79.75 190 VAL A CA 1
ATOM 1484 C C . VAL A 1 190 ? 11.112 6.121 -2.278 1.00 79.75 190 VAL A C 1
ATOM 1486 O O . VAL A 1 190 ? 10.609 7.235 -2.144 1.00 79.75 190 VAL A O 1
ATOM 1489 N N . GLY A 1 191 ? 10.454 4.982 -2.050 1.00 82.56 191 GLY A N 1
ATOM 1490 C CA . GLY A 1 191 ? 9.077 4.926 -1.555 1.00 82.56 191 GLY A CA 1
ATOM 1491 C C . GLY A 1 191 ? 8.003 4.771 -2.632 1.00 82.56 191 GLY A C 1
ATOM 1492 O O . GLY A 1 191 ? 6.825 4.744 -2.291 1.00 82.56 191 GLY A O 1
ATOM 1493 N N . ASN A 1 192 ? 8.376 4.646 -3.909 1.00 90.12 192 ASN A N 1
ATOM 1494 C CA . ASN A 1 192 ? 7.419 4.256 -4.940 1.00 90.12 192 ASN A CA 1
ATOM 1495 C C . ASN A 1 192 ? 7.058 2.781 -4.774 1.00 90.12 192 ASN A C 1
ATOM 1497 O O . ASN A 1 192 ? 7.915 1.951 -4.455 1.00 90.12 192 ASN A O 1
ATOM 1501 N N . VAL A 1 193 ? 5.790 2.468 -5.035 1.00 93.06 193 VAL A N 1
ATOM 1502 C CA . VAL A 1 193 ? 5.230 1.134 -4.833 1.00 93.06 193 VAL A CA 1
ATOM 1503 C C . VAL A 1 193 ? 4.441 0.702 -6.061 1.00 93.06 193 VAL A C 1
ATOM 1505 O O . VAL A 1 193 ? 3.630 1.464 -6.584 1.00 93.06 193 VAL A O 1
ATOM 1508 N N . ALA A 1 194 ? 4.619 -0.549 -6.475 1.00 95.25 194 ALA A N 1
ATOM 1509 C CA . ALA A 1 194 ? 3.783 -1.188 -7.484 1.00 95.25 194 ALA A CA 1
ATOM 1510 C C . ALA A 1 194 ? 3.325 -2.582 -7.040 1.00 95.25 194 ALA A C 1
ATOM 1512 O O . ALA A 1 194 ? 4.010 -3.247 -6.264 1.00 95.25 194 ALA A O 1
ATOM 1513 N N . TYR A 1 195 ? 2.164 -3.007 -7.534 1.00 95.88 195 TYR A N 1
ATOM 1514 C CA . TYR A 1 195 ? 1.568 -4.309 -7.245 1.00 95.88 195 TYR A CA 1
ATOM 1515 C C . TYR A 1 195 ? 1.577 -5.173 -8.501 1.00 95.88 195 TYR A C 1
ATOM 1517 O O . TYR A 1 195 ? 1.187 -4.710 -9.572 1.00 95.88 195 TYR A O 1
ATOM 1525 N N . PHE A 1 196 ? 2.073 -6.404 -8.388 1.00 97.31 196 PHE A N 1
ATOM 1526 C CA . PHE A 1 196 ? 2.165 -7.332 -9.510 1.00 97.31 196 PHE A CA 1
ATOM 1527 C C . PHE A 1 196 ? 0.923 -8.218 -9.572 1.00 97.31 196 PHE A C 1
ATOM 1529 O O . PHE A 1 196 ? 0.936 -9.360 -9.120 1.00 97.31 196 PHE A O 1
ATOM 1536 N N . ASP A 1 197 ? -0.160 -7.671 -10.113 1.00 93.88 197 ASP A N 1
ATOM 1537 C CA . ASP A 1 197 ? -1.415 -8.385 -10.357 1.00 93.88 197 ASP A CA 1
ATOM 1538 C C . ASP A 1 197 ? -1.491 -8.954 -11.780 1.00 93.88 197 ASP A C 1
ATOM 1540 O O . ASP A 1 197 ? -0.550 -8.831 -12.563 1.00 93.88 197 ASP A O 1
ATOM 1544 N N . ASP A 1 198 ? -2.620 -9.571 -12.123 1.00 93.06 198 ASP A N 1
ATOM 1545 C CA . ASP A 1 198 ? -2.867 -10.197 -13.427 1.00 93.06 198 ASP A CA 1
ATOM 1546 C C . ASP A 1 198 ? -3.023 -9.197 -14.587 1.00 93.06 198 ASP A C 1
ATOM 1548 O O . ASP A 1 198 ? -3.000 -9.603 -15.748 1.00 93.06 198 ASP A O 1
ATOM 1552 N N . SER A 1 199 ? -3.138 -7.891 -14.316 1.00 90.88 199 SER A N 1
ATOM 1553 C CA . SER A 1 199 ? -3.183 -6.868 -15.371 1.00 90.88 199 SER A CA 1
ATOM 1554 C C . SER A 1 199 ? -1.810 -6.623 -16.009 1.00 90.88 199 SER A C 1
ATOM 1556 O O . SER A 1 199 ? -1.719 -6.114 -17.128 1.00 90.88 199 SER A O 1
ATOM 1558 N N . VAL A 1 200 ? -0.727 -7.000 -15.319 1.00 94.25 200 VAL A N 1
ATOM 1559 C CA . VAL A 1 200 ? 0.640 -6.853 -15.824 1.00 94.25 200 V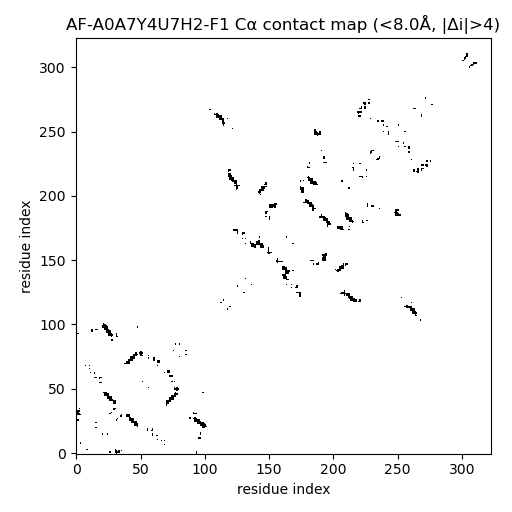AL A CA 1
ATOM 1560 C C . VAL A 1 200 ? 0.915 -7.902 -16.916 1.00 94.25 200 VAL A C 1
ATOM 1562 O O . VAL A 1 200 ? 0.866 -9.102 -16.630 1.00 94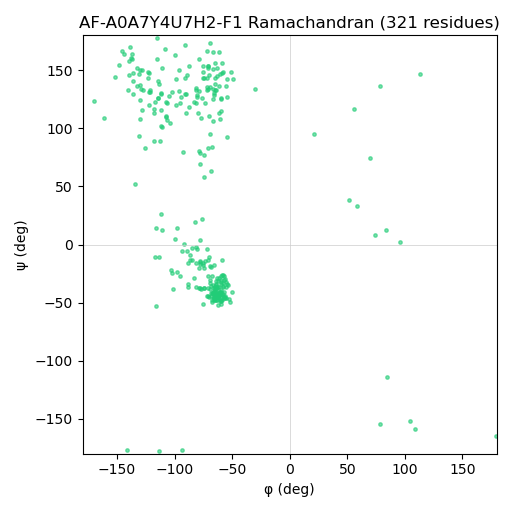.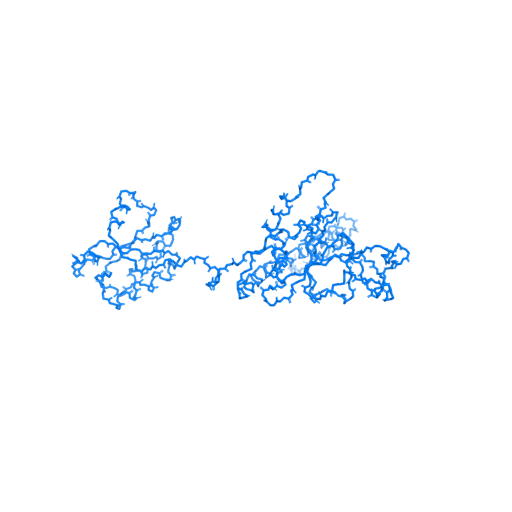25 200 VAL A O 1
ATOM 1565 N N . PRO A 1 201 ? 1.282 -7.498 -18.149 1.00 94.00 201 PRO A N 1
ATOM 1566 C CA . PRO A 1 201 ? 1.335 -8.392 -19.312 1.00 94.00 201 PRO A CA 1
ATOM 1567 C C . PRO A 1 201 ? 2.628 -9.226 -19.410 1.00 94.00 201 PRO A C 1
ATOM 1569 O O . PRO A 1 201 ? 2.973 -9.706 -20.486 1.00 94.00 201 PRO A O 1
ATOM 1572 N N . PHE A 1 202 ? 3.370 -9.377 -18.310 1.00 95.12 202 PHE A N 1
ATOM 1573 C CA . PHE A 1 202 ? 4.643 -10.095 -18.273 1.00 95.12 202 PHE A CA 1
ATOM 1574 C C . PHE A 1 202 ? 4.629 -11.154 -17.174 1.00 95.12 202 PHE A C 1
ATOM 1576 O O . PHE A 1 202 ? 4.288 -10.852 -16.032 1.00 95.12 202 PHE A O 1
ATOM 1583 N N . ASP A 1 203 ? 5.065 -12.369 -17.505 1.00 93.50 203 ASP A N 1
ATOM 1584 C CA . ASP A 1 203 ? 5.123 -13.486 -16.551 1.00 93.50 203 ASP A CA 1
ATOM 1585 C C . ASP A 1 203 ? 6.502 -13.649 -15.902 1.00 93.50 203 ASP A C 1
ATOM 1587 O O . ASP A 1 203 ? 6.623 -14.121 -14.772 1.00 93.50 203 ASP A O 1
ATOM 1591 N N . HIS A 1 204 ? 7.557 -13.226 -16.601 1.00 96.94 204 HIS A N 1
ATOM 1592 C CA . HIS A 1 204 ? 8.939 -13.314 -16.143 1.00 96.94 204 HIS A CA 1
ATOM 1593 C C . HIS A 1 204 ? 9.462 -11.912 -15.864 1.00 96.94 204 HIS A C 1
ATOM 1595 O O . HIS A 1 204 ? 9.818 -11.178 -16.786 1.00 96.94 204 HIS A O 1
ATOM 1601 N N . ILE A 1 205 ? 9.494 -11.535 -14.586 1.00 97.88 205 ILE A N 1
ATOM 1602 C CA . ILE A 1 205 ? 9.947 -10.213 -14.159 1.00 97.88 205 ILE A CA 1
ATOM 1603 C C . ILE A 1 205 ? 10.981 -10.351 -13.043 1.00 97.88 205 ILE A C 1
ATOM 1605 O O . ILE A 1 205 ? 10.797 -11.123 -12.094 1.00 97.88 205 ILE A O 1
ATOM 1609 N N . ARG A 1 206 ? 12.049 -9.555 -13.126 1.00 97.56 206 ARG A N 1
ATOM 1610 C CA . ARG A 1 206 ? 12.994 -9.335 -12.033 1.00 97.56 206 ARG A CA 1
ATOM 1611 C C . ARG A 1 206 ? 13.129 -7.876 -11.653 1.00 97.56 206 ARG A C 1
ATOM 1613 O O . ARG A 1 206 ? 13.070 -7.006 -12.511 1.00 97.56 206 ARG A O 1
ATOM 1620 N N . ILE A 1 207 ? 13.383 -7.621 -10.374 1.00 97.00 207 ILE A N 1
ATOM 1621 C CA . ILE A 1 207 ? 13.787 -6.305 -9.878 1.00 97.00 207 ILE A CA 1
ATOM 1622 C C . ILE A 1 207 ? 15.309 -6.123 -9.900 1.00 97.00 207 ILE A C 1
ATOM 1624 O O . ILE A 1 207 ? 16.075 -7.051 -9.626 1.00 97.00 207 ILE A O 1
ATOM 1628 N N . ASN A 1 208 ? 15.751 -4.893 -10.159 1.00 94.69 208 ASN A N 1
ATOM 1629 C CA . ASN A 1 208 ? 17.123 -4.474 -9.909 1.00 94.69 208 ASN A CA 1
ATOM 1630 C C . ASN A 1 208 ? 17.462 -4.384 -8.406 1.00 94.69 208 ASN A C 1
ATOM 1632 O O . ASN A 1 208 ? 16.611 -4.473 -7.523 1.00 94.69 208 ASN A O 1
ATOM 1636 N N . SER A 1 209 ? 18.739 -4.134 -8.116 1.00 91.75 209 SER A N 1
ATOM 1637 C CA . SER A 1 209 ? 19.277 -4.066 -6.751 1.00 91.75 209 SER A CA 1
ATOM 1638 C C . SER A 1 209 ? 18.882 -2.828 -5.925 1.00 91.75 209 SER A C 1
ATOM 1640 O O . SER A 1 209 ? 19.278 -2.724 -4.761 1.00 91.75 209 SER A O 1
ATOM 1642 N N . GLY A 1 210 ? 18.155 -1.872 -6.511 1.00 91.81 210 GLY A N 1
ATOM 1643 C CA . GLY A 1 210 ? 17.656 -0.655 -5.857 1.00 91.81 210 GLY A CA 1
ATOM 1644 C C . GLY A 1 210 ? 16.200 -0.763 -5.400 1.00 91.81 210 GLY A C 1
ATOM 1645 O O . GLY A 1 210 ? 15.564 0.257 -5.133 1.00 91.81 210 GLY A O 1
ATOM 1646 N N . MET A 1 211 ? 15.664 -1.981 -5.368 1.00 94.50 211 MET A N 1
ATOM 1647 C CA . MET A 1 211 ? 14.287 -2.299 -5.018 1.00 94.50 211 MET A CA 1
ATOM 1648 C C . MET A 1 211 ? 14.251 -3.523 -4.104 1.00 94.50 211 MET A C 1
ATOM 1650 O O . MET A 1 211 ? 15.217 -4.286 -4.025 1.00 94.50 211 MET A O 1
ATOM 1654 N N . VAL A 1 212 ? 13.114 -3.714 -3.446 1.00 96.25 212 VAL A N 1
ATOM 1655 C CA . VAL A 1 212 ? 12.782 -4.932 -2.706 1.00 96.25 212 VAL A CA 1
ATOM 1656 C C . VAL A 1 212 ? 11.396 -5.421 -3.106 1.00 96.25 212 VAL A C 1
ATOM 1658 O O . VAL A 1 212 ? 10.523 -4.627 -3.459 1.00 96.25 212 VAL A O 1
ATOM 1661 N N . ILE A 1 213 ? 11.199 -6.731 -3.033 1.00 98.12 213 ILE A N 1
ATOM 1662 C CA . ILE A 1 213 ? 9.885 -7.368 -3.093 1.00 98.12 213 ILE A CA 1
ATOM 1663 C C . ILE A 1 213 ? 9.415 -7.608 -1.660 1.00 98.12 213 ILE A C 1
ATOM 1665 O O . ILE A 1 213 ? 10.158 -8.155 -0.844 1.00 98.12 213 ILE A O 1
ATOM 1669 N N . LEU A 1 214 ? 8.177 -7.226 -1.377 1.00 98.12 214 LEU A N 1
ATOM 1670 C CA . LEU A 1 214 ? 7.441 -7.540 -0.164 1.00 98.12 214 LEU A CA 1
ATOM 1671 C C . LEU A 1 214 ? 6.388 -8.591 -0.533 1.00 98.12 214 LEU A C 1
ATOM 1673 O O . LEU A 1 214 ? 5.411 -8.294 -1.223 1.00 98.12 214 LEU A O 1
ATOM 1677 N N . ARG A 1 215 ? 6.617 -9.835 -0.111 1.00 98.12 215 ARG A N 1
ATOM 1678 C CA . ARG A 1 215 ? 5.766 -10.984 -0.440 1.00 98.12 215 ARG A CA 1
ATOM 1679 C C . ARG A 1 215 ? 5.051 -11.485 0.802 1.00 98.12 215 ARG A C 1
ATOM 1681 O O . ARG A 1 215 ? 5.701 -12.002 1.708 1.00 98.12 215 ARG A O 1
ATOM 1688 N N . ALA A 1 216 ? 3.727 -11.391 0.831 1.00 96.81 216 ALA A N 1
ATOM 1689 C CA . ALA A 1 216 ? 2.940 -12.033 1.878 1.00 96.81 216 ALA A CA 1
ATOM 1690 C C . ALA A 1 216 ? 3.092 -13.565 1.797 1.00 96.81 216 ALA A C 1
ATOM 1692 O O . ALA A 1 216 ? 3.016 -14.142 0.714 1.00 96.81 216 ALA A O 1
ATOM 1693 N N . GLN A 1 217 ? 3.340 -14.218 2.934 1.00 93.50 217 GLN A N 1
ATOM 1694 C CA . GLN A 1 217 ? 3.662 -15.653 2.992 1.00 93.50 217 GLN A CA 1
ATOM 1695 C C . GLN A 1 217 ? 2.486 -16.523 3.429 1.00 93.50 217 GLN A C 1
ATOM 1697 O O . GLN A 1 217 ? 2.455 -17.715 3.131 1.00 93.50 217 GLN A O 1
ATOM 1702 N N . THR A 1 218 ? 1.530 -15.956 4.166 1.00 90.12 218 THR A N 1
ATOM 1703 C CA . THR A 1 218 ? 0.411 -16.719 4.730 1.00 90.12 218 THR A CA 1
ATOM 1704 C C . THR A 1 218 ? -0.908 -15.967 4.563 1.00 90.12 218 THR A C 1
ATOM 1706 O O . THR A 1 218 ? -0.895 -14.741 4.454 1.00 90.12 218 THR A O 1
ATOM 1709 N N . PRO A 1 219 ? -2.063 -16.658 4.630 1.00 88.31 219 PRO A N 1
ATOM 1710 C CA . PRO A 1 219 ? -3.377 -16.012 4.585 1.00 88.31 219 PRO A CA 1
ATOM 1711 C C . PRO A 1 219 ? -3.634 -14.989 5.703 1.00 88.31 219 PRO A C 1
ATOM 1713 O O . PRO A 1 219 ? -4.606 -14.237 5.616 1.00 88.31 219 PRO A O 1
ATOM 1716 N N . ALA A 1 220 ? -2.790 -14.964 6.744 1.00 89.94 220 ALA A N 1
ATOM 1717 C CA . ALA A 1 220 ? -2.867 -13.988 7.825 1.00 89.94 220 ALA A CA 1
ATOM 1718 C C . ALA A 1 220 ? -2.515 -12.561 7.371 1.00 89.94 220 ALA A C 1
ATOM 1720 O O . ALA A 1 220 ? -2.910 -11.615 8.044 1.00 89.94 220 ALA A O 1
ATOM 1721 N N . LEU A 1 221 ? -1.818 -12.391 6.242 1.00 95.12 221 LEU A N 1
ATOM 1722 C CA . LEU A 1 221 ? -1.585 -11.092 5.614 1.00 95.12 221 LEU A CA 1
ATOM 1723 C C . LEU A 1 221 ? -1.992 -11.158 4.145 1.00 95.12 221 LEU A C 1
ATOM 1725 O O . LEU A 1 221 ? -1.405 -11.888 3.351 1.00 95.12 221 LEU A O 1
ATOM 1729 N N . GLN A 1 222 ? -3.007 -10.388 3.779 1.00 95.19 222 GLN A N 1
ATOM 1730 C CA . GLN A 1 222 ? -3.492 -10.311 2.410 1.00 95.19 222 GLN A CA 1
ATOM 1731 C C . GLN A 1 222 ? -2.567 -9.411 1.574 1.00 95.19 222 GLN A C 1
ATOM 1733 O O . GLN A 1 222 ? -2.266 -8.289 1.994 1.00 95.19 222 GLN A O 1
ATOM 1738 N N . PRO A 1 223 ? -2.142 -9.841 0.372 1.00 95.62 223 PRO A N 1
ATOM 1739 C CA . PRO A 1 223 ? -1.257 -9.046 -0.475 1.00 95.62 223 PRO A CA 1
ATOM 1740 C C . PRO A 1 223 ? -1.802 -7.656 -0.826 1.00 95.62 223 PRO A C 1
ATOM 1742 O O . PRO A 1 223 ? -1.059 -6.678 -0.784 1.00 95.62 223 PRO A O 1
ATOM 1745 N N . GLN A 1 224 ? -3.104 -7.539 -1.116 1.00 93.56 224 GLN A N 1
ATOM 1746 C CA . GLN A 1 224 ? -3.721 -6.243 -1.419 1.00 93.56 224 GLN A CA 1
ATOM 1747 C C . GLN A 1 224 ? -3.734 -5.318 -0.195 1.00 93.56 224 GLN A C 1
ATOM 1749 O O . GLN A 1 224 ? -3.551 -4.110 -0.328 1.00 93.56 224 GLN A O 1
ATOM 1754 N N . TYR A 1 225 ? -3.904 -5.875 1.008 1.00 95.38 225 TYR A N 1
ATOM 1755 C CA . TYR A 1 225 ? -3.795 -5.100 2.241 1.00 95.38 225 TYR A CA 1
ATOM 1756 C C . TYR A 1 225 ? -2.363 -4.593 2.449 1.00 95.38 225 TYR A C 1
ATOM 1758 O O . TYR A 1 225 ? -2.173 -3.407 2.707 1.00 95.38 225 TYR A O 1
ATOM 1766 N N . LEU A 1 226 ? -1.356 -5.457 2.264 1.00 96.62 226 LEU A N 1
ATOM 1767 C CA . LEU A 1 226 ? 0.055 -5.066 2.317 1.00 96.62 226 LEU A CA 1
ATOM 1768 C C . LEU A 1 226 ? 0.354 -3.932 1.325 1.00 96.62 226 LEU A C 1
ATOM 1770 O O . LEU A 1 226 ? 0.972 -2.942 1.708 1.00 96.62 226 LEU A O 1
ATOM 1774 N N . TYR A 1 227 ? -0.130 -4.047 0.084 1.00 95.25 227 TYR A N 1
ATOM 1775 C CA . TYR A 1 227 ? 0.004 -3.015 -0.945 1.00 95.25 227 TYR A CA 1
ATOM 1776 C C . TYR A 1 227 ? -0.579 -1.662 -0.508 1.00 95.25 227 TYR A C 1
ATOM 1778 O O . TYR A 1 227 ? 0.075 -0.627 -0.646 1.00 95.25 227 TYR A O 1
ATOM 1786 N N . LEU A 1 228 ? -1.785 -1.664 0.063 1.00 92.44 228 LEU A N 1
ATOM 1787 C CA . LEU A 1 228 ? -2.424 -0.451 0.573 1.00 92.44 228 LEU A CA 1
ATOM 1788 C C . LEU A 1 228 ? -1.684 0.127 1.779 1.00 92.44 228 LEU A C 1
ATOM 1790 O O . LEU A 1 228 ? -1.489 1.340 1.857 1.00 92.44 228 LEU A O 1
ATOM 1794 N N . PHE A 1 229 ? -1.231 -0.728 2.697 1.00 94.25 229 PHE A N 1
ATOM 1795 C CA . PHE A 1 229 ? -0.471 -0.304 3.865 1.00 94.25 229 PHE A CA 1
ATOM 1796 C C . PHE A 1 229 ? 0.808 0.432 3.457 1.00 94.25 229 PHE A C 1
ATOM 1798 O O . PHE A 1 229 ? 1.046 1.538 3.942 1.00 94.25 229 PHE A O 1
ATOM 1805 N N . VAL A 1 230 ? 1.598 -0.106 2.522 1.00 93.12 230 VAL A N 1
ATOM 1806 C CA . VAL A 1 230 ? 2.854 0.544 2.102 1.00 93.12 230 VAL A CA 1
ATOM 1807 C C . VAL A 1 230 ? 2.640 1.827 1.289 1.00 93.12 230 VAL A C 1
ATOM 1809 O O . VAL A 1 230 ? 3.566 2.616 1.124 1.00 93.12 230 VAL A O 1
ATOM 1812 N N . ARG A 1 231 ? 1.417 2.078 0.807 1.00 90.50 231 ARG A N 1
ATOM 1813 C CA . ARG A 1 231 ? 1.011 3.352 0.187 1.00 90.50 231 ARG A CA 1
ATOM 1814 C C . ARG A 1 231 ? 0.370 4.328 1.178 1.00 90.50 231 ARG A C 1
ATOM 1816 O O . ARG A 1 231 ? 0.065 5.462 0.812 1.00 90.50 231 ARG A O 1
ATOM 1823 N N . SER A 1 232 ? 0.154 3.905 2.420 1.00 88.31 232 SER A N 1
ATOM 1824 C CA . SER A 1 232 ? -0.521 4.706 3.436 1.00 88.31 232 SER A CA 1
ATOM 1825 C C . SER A 1 232 ? 0.394 5.764 4.056 1.00 88.31 232 SER A C 1
ATOM 1827 O O . SER A 1 232 ? 1.621 5.641 4.088 1.00 88.31 232 SER A O 1
ATOM 1829 N N . ALA A 1 233 ? -0.226 6.784 4.652 1.00 87.31 233 ALA A N 1
ATOM 1830 C CA . ALA A 1 233 ? 0.486 7.790 5.434 1.00 87.31 233 ALA A CA 1
ATOM 1831 C C . ALA A 1 233 ? 1.254 7.184 6.627 1.00 87.31 233 ALA A C 1
ATOM 1833 O O . ALA A 1 233 ? 2.310 7.703 6.975 1.00 87.31 233 ALA A O 1
ATOM 1834 N N . LEU A 1 234 ? 0.764 6.078 7.208 1.00 89.25 234 LEU A N 1
ATOM 1835 C CA . LEU A 1 234 ? 1.408 5.386 8.333 1.00 89.25 234 LEU A CA 1
ATOM 1836 C C . LEU A 1 234 ? 2.759 4.784 7.941 1.00 89.25 234 LEU A C 1
ATOM 1838 O O . LEU A 1 234 ? 3.725 4.866 8.698 1.00 89.25 234 LEU A O 1
ATOM 1842 N N . PHE A 1 235 ? 2.846 4.189 6.753 1.00 91.31 235 PHE A N 1
ATOM 1843 C CA . PHE A 1 235 ? 4.113 3.686 6.233 1.00 91.31 235 PHE A CA 1
ATOM 1844 C C . PHE A 1 235 ? 5.069 4.843 5.921 1.00 91.31 235 PHE A C 1
ATOM 1846 O O . PHE A 1 235 ? 6.221 4.847 6.356 1.00 91.31 235 PHE A O 1
ATOM 1853 N N . LEU A 1 236 ? 4.576 5.870 5.219 1.00 86.12 236 LEU A N 1
ATOM 1854 C CA . LEU A 1 236 ? 5.386 7.023 4.819 1.00 86.12 236 LEU A CA 1
ATOM 1855 C C . LEU A 1 236 ? 5.948 7.798 6.019 1.00 86.12 236 LEU A C 1
ATOM 1857 O O . LEU A 1 236 ? 7.093 8.255 5.961 1.00 86.12 236 LEU A O 1
ATOM 1861 N N . SER A 1 237 ? 5.191 7.928 7.113 1.00 86.75 237 SER A N 1
ATOM 1862 C CA . SER A 1 237 ? 5.677 8.567 8.340 1.00 86.75 237 SER A CA 1
ATOM 1863 C C . SER A 1 237 ? 6.812 7.778 8.990 1.00 86.75 237 SER A C 1
ATOM 1865 O O . SER A 1 237 ? 7.805 8.376 9.402 1.00 86.75 237 SER A O 1
ATOM 1867 N N . GLN A 1 238 ? 6.713 6.445 9.026 1.00 89.12 238 GLN A N 1
ATOM 1868 C CA . GLN A 1 238 ? 7.766 5.581 9.569 1.00 89.12 238 GLN A CA 1
ATOM 1869 C C . GLN A 1 238 ? 9.036 5.641 8.715 1.00 89.12 238 GLN A C 1
ATOM 1871 O O . GLN A 1 238 ? 10.124 5.866 9.241 1.00 89.12 238 GLN A O 1
ATOM 1876 N N . VAL A 1 239 ? 8.903 5.552 7.387 1.00 84.69 239 VAL A N 1
ATOM 1877 C CA . VAL A 1 239 ? 10.039 5.695 6.460 1.00 84.69 239 VAL A CA 1
ATOM 1878 C C . VAL A 1 239 ? 10.702 7.065 6.605 1.00 84.69 239 VAL A C 1
ATOM 1880 O O . VAL A 1 239 ? 11.926 7.162 6.590 1.00 84.69 239 VAL A O 1
ATOM 1883 N N . SER A 1 240 ? 9.916 8.130 6.769 1.00 82.56 240 SER A N 1
ATOM 1884 C CA . SER A 1 240 ? 10.449 9.486 6.945 1.00 82.56 240 SER A CA 1
ATOM 1885 C C . SER A 1 240 ? 11.227 9.639 8.255 1.00 82.56 240 SER A C 1
ATOM 1887 O O . SER A 1 240 ? 12.269 10.288 8.259 1.00 82.56 240 SER A O 1
ATOM 1889 N N . ALA A 1 241 ? 10.772 9.005 9.340 1.00 81.50 241 ALA A N 1
ATOM 1890 C CA . ALA A 1 241 ? 11.467 9.005 10.627 1.00 81.50 241 ALA A CA 1
ATOM 1891 C C . ALA A 1 241 ? 12.784 8.204 10.605 1.00 81.50 241 ALA A C 1
ATOM 1893 O O . ALA A 1 241 ? 13.726 8.550 11.313 1.00 81.50 241 ALA A O 1
ATOM 1894 N N . LEU A 1 242 ? 12.864 7.158 9.776 1.00 75.69 242 LEU A N 1
ATOM 1895 C CA . LEU A 1 242 ? 14.065 6.329 9.607 1.00 75.69 242 LEU A CA 1
ATOM 1896 C C . LEU A 1 242 ? 15.130 6.987 8.711 1.00 75.69 242 LEU A C 1
ATOM 1898 O O . LEU A 1 242 ? 16.306 6.637 8.776 1.00 75.69 242 LEU A O 1
ATOM 1902 N N . ARG A 1 243 ? 14.749 7.966 7.881 1.00 66.81 243 ARG A N 1
ATOM 1903 C CA . ARG A 1 243 ? 15.666 8.690 6.987 1.00 66.81 243 ARG A CA 1
ATOM 1904 C C . ARG A 1 243 ? 16.477 9.740 7.753 1.00 66.81 243 ARG A C 1
ATOM 1906 O O . ARG A 1 243 ? 16.207 10.935 7.676 1.00 66.81 243 ARG A O 1
ATOM 1913 N N . THR A 1 244 ? 17.521 9.309 8.454 1.00 54.84 244 THR A N 1
ATOM 1914 C CA . THR A 1 244 ? 18.550 10.202 9.010 1.00 54.84 244 THR A CA 1
ATOM 1915 C C . THR A 1 244 ? 19.660 10.469 7.983 1.00 54.84 244 THR A C 1
ATOM 1917 O O . THR A 1 244 ? 20.367 9.545 7.592 1.00 54.84 244 THR A O 1
ATOM 1920 N N . GLY A 1 245 ? 19.857 11.731 7.574 1.00 54.44 245 GLY A N 1
ATOM 1921 C CA . GLY A 1 245 ? 21.008 12.174 6.761 1.00 54.44 245 GLY A CA 1
ATOM 1922 C C . GLY A 1 245 ? 20.678 12.632 5.329 1.00 54.44 245 GLY A C 1
ATOM 1923 O O . GLY A 1 245 ? 19.761 12.134 4.684 1.00 54.44 245 GLY A O 1
ATOM 1924 N N . SER A 1 246 ? 21.431 13.620 4.830 1.00 51.69 246 SER A N 1
ATOM 1925 C CA . SER A 1 246 ? 21.088 14.464 3.669 1.00 51.69 246 SER A CA 1
ATOM 1926 C C . SER A 1 246 ? 21.733 14.087 2.322 1.00 51.69 246 SER A C 1
ATOM 1928 O O . SER A 1 246 ? 21.532 14.815 1.353 1.00 51.69 246 SER A O 1
ATOM 1930 N N . ALA A 1 247 ? 22.494 12.989 2.203 1.00 51.31 247 ALA A N 1
ATOM 1931 C CA . ALA A 1 247 ? 23.376 12.806 1.035 1.00 51.31 247 ALA A CA 1
ATOM 1932 C C . ALA A 1 247 ? 22.912 11.823 -0.059 1.00 51.31 247 ALA A C 1
ATOM 1934 O O . ALA A 1 247 ? 23.347 11.963 -1.193 1.00 51.31 247 ALA A O 1
ATOM 1935 N N . GLN A 1 248 ? 22.021 10.868 0.202 1.00 52.22 248 GLN A N 1
ATOM 1936 C CA . GLN A 1 248 ? 21.322 10.091 -0.834 1.00 52.22 248 GLN A CA 1
ATOM 1937 C C . GLN A 1 248 ? 20.223 9.293 -0.133 1.00 52.22 248 GLN A C 1
ATOM 1939 O O . GLN A 1 248 ? 20.532 8.554 0.801 1.00 52.22 248 GLN A O 1
ATOM 1944 N N . PRO A 1 249 ? 18.946 9.426 -0.522 1.00 63.34 249 PRO A N 1
ATOM 1945 C CA . PRO A 1 249 ? 17.897 8.673 0.133 1.00 63.34 249 PRO A CA 1
ATOM 1946 C C . PRO A 1 249 ? 18.042 7.200 -0.235 1.00 63.34 249 PRO A C 1
ATOM 1948 O O . PRO A 1 249 ? 17.849 6.800 -1.384 1.00 63.34 249 PRO A O 1
ATOM 1951 N N . GLN A 1 250 ? 18.423 6.402 0.752 1.00 77.31 250 GLN A N 1
ATOM 1952 C CA . GLN A 1 250 ? 18.389 4.955 0.688 1.00 77.31 250 GLN A CA 1
ATOM 1953 C C . GLN A 1 250 ? 17.528 4.460 1.846 1.00 77.31 250 GLN A C 1
ATOM 1955 O O . GLN A 1 250 ? 17.564 5.039 2.929 1.00 77.31 250 GLN A O 1
ATOM 1960 N N . LEU A 1 251 ? 16.761 3.401 1.606 1.00 83.69 251 LEU A N 1
ATOM 1961 C CA . LEU A 1 251 ? 16.022 2.678 2.634 1.00 83.69 251 LEU A CA 1
ATOM 1962 C C . LEU A 1 251 ? 16.629 1.269 2.769 1.00 83.69 251 LEU A C 1
ATOM 1964 O O . LEU A 1 251 ? 16.256 0.366 2.016 1.00 83.69 251 LEU A O 1
ATOM 1968 N N . PRO A 1 252 ? 17.642 1.083 3.634 1.00 84.88 252 PRO A N 1
ATOM 1969 C CA . PRO A 1 252 ? 18.254 -0.219 3.887 1.00 84.88 252 PRO A CA 1
ATOM 1970 C C . PRO A 1 252 ? 17.232 -1.248 4.380 1.00 84.88 252 PRO A C 1
ATOM 1972 O O . PRO A 1 252 ? 16.320 -0.904 5.125 1.00 84.88 252 PRO A O 1
ATOM 1975 N N . ILE A 1 253 ? 17.428 -2.533 4.059 1.00 86.75 253 ILE A N 1
ATOM 1976 C CA . ILE A 1 253 ? 16.553 -3.615 4.558 1.00 86.75 253 ILE A CA 1
ATOM 1977 C C . ILE A 1 253 ? 16.463 -3.618 6.088 1.00 86.75 253 ILE A C 1
ATOM 1979 O O . ILE A 1 253 ? 15.396 -3.878 6.628 1.00 86.75 253 ILE A O 1
ATOM 1983 N N . GLN A 1 254 ? 17.556 -3.297 6.786 1.00 87.62 254 GLN A N 1
ATOM 1984 C CA . GLN A 1 254 ? 17.566 -3.219 8.251 1.00 87.62 254 GLN A CA 1
ATOM 1985 C C . GLN A 1 254 ? 16.539 -2.212 8.786 1.00 87.62 254 GLN A C 1
ATOM 1987 O O . GLN A 1 254 ? 15.913 -2.472 9.807 1.00 87.62 254 GLN A O 1
ATOM 1992 N N . ASP A 1 255 ? 16.326 -1.100 8.081 1.00 89.00 255 ASP A N 1
ATOM 1993 C CA . ASP A 1 255 ? 15.313 -0.112 8.446 1.00 89.00 255 ASP A CA 1
ATOM 1994 C C . ASP A 1 255 ? 13.913 -0.563 8.020 1.00 89.00 255 ASP A C 1
ATOM 1996 O O . ASP A 1 255 ? 12.963 -0.388 8.776 1.00 89.00 255 ASP A O 1
ATOM 2000 N N . ILE A 1 256 ? 13.784 -1.222 6.861 1.00 92.06 256 ILE A N 1
ATOM 2001 C CA . ILE A 1 256 ? 12.511 -1.811 6.405 1.00 92.06 256 ILE A CA 1
ATOM 2002 C C . ILE A 1 256 ? 11.992 -2.835 7.416 1.00 92.06 256 ILE A C 1
ATOM 2004 O O . ILE A 1 256 ? 10.814 -2.812 7.750 1.00 92.06 256 ILE A O 1
ATOM 2008 N N . ASN A 1 257 ? 12.870 -3.687 7.946 1.00 93.62 257 ASN A N 1
ATOM 2009 C CA . ASN A 1 257 ? 12.540 -4.707 8.944 1.00 93.62 257 ASN A CA 1
ATOM 2010 C C . ASN A 1 257 ? 11.902 -4.128 10.215 1.00 93.62 257 ASN A C 1
ATOM 2012 O O . ASN A 1 257 ? 11.130 -4.819 10.876 1.00 93.62 257 ASN A O 1
ATOM 2016 N N . ARG A 1 258 ? 12.208 -2.868 10.548 1.00 92.25 258 ARG A N 1
ATOM 2017 C CA . ARG A 1 258 ? 11.720 -2.175 11.749 1.00 92.25 258 ARG A CA 1
ATOM 2018 C C . ARG A 1 258 ? 10.363 -1.504 11.555 1.00 92.25 258 ARG A C 1
ATOM 2020 O O . ARG A 1 258 ? 9.807 -1.020 12.533 1.00 92.25 258 ARG A O 1
ATOM 2027 N N . ILE A 1 259 ? 9.855 -1.440 10.326 1.00 93.81 259 ILE A N 1
ATOM 2028 C CA . ILE A 1 259 ? 8.551 -0.841 10.038 1.00 93.81 259 ILE A CA 1
ATOM 2029 C C . ILE A 1 259 ? 7.469 -1.691 10.694 1.00 93.81 259 ILE A C 1
ATOM 2031 O O . ILE A 1 259 ? 7.445 -2.905 10.528 1.00 93.81 259 ILE A O 1
ATOM 2035 N N . GLU A 1 260 ? 6.571 -1.051 11.425 1.00 95.44 260 GLU A N 1
ATOM 2036 C CA . GLU A 1 260 ? 5.428 -1.675 12.072 1.00 95.44 260 GLU A CA 1
ATOM 2037 C C . GLU A 1 260 ? 4.218 -1.674 11.136 1.00 95.44 260 GLU A C 1
ATOM 2039 O O . GLU A 1 260 ? 3.839 -0.635 10.587 1.00 95.44 260 GLU A O 1
ATOM 2044 N N . ILE A 1 261 ? 3.596 -2.841 10.976 1.00 95.50 261 ILE A N 1
ATOM 2045 C CA . ILE A 1 261 ? 2.348 -3.054 10.251 1.00 95.50 261 ILE A CA 1
ATOM 2046 C C . ILE A 1 261 ? 1.255 -3.511 11.222 1.00 95.50 261 ILE A C 1
ATOM 2048 O O . ILE A 1 261 ? 1.436 -4.500 11.937 1.00 95.50 261 ILE A O 1
ATOM 2052 N N . PRO A 1 262 ? 0.098 -2.831 11.255 1.00 94.38 262 PRO A N 1
ATOM 2053 C CA . PRO A 1 262 ? -1.088 -3.401 11.861 1.00 94.38 262 PRO A CA 1
ATOM 2054 C C . PRO A 1 262 ? -1.607 -4.558 11.003 1.00 94.38 262 PRO A C 1
ATOM 2056 O O . PRO A 1 262 ? -1.714 -4.444 9.787 1.00 94.38 262 PRO A O 1
ATOM 2059 N N . ILE A 1 263 ? -1.965 -5.665 11.637 1.00 92.44 263 ILE A N 1
ATOM 2060 C CA . ILE A 1 263 ? -2.509 -6.858 10.995 1.00 92.44 263 ILE A CA 1
ATOM 2061 C C . ILE A 1 263 ? -3.924 -7.071 11.551 1.00 92.44 263 ILE A C 1
ATOM 2063 O O . ILE A 1 263 ? -4.093 -7.741 12.576 1.00 92.44 263 ILE A O 1
ATOM 2067 N N . PRO A 1 264 ? -4.949 -6.466 10.915 1.00 91.38 264 PRO A N 1
ATOM 2068 C CA . PRO A 1 264 ? -6.343 -6.741 11.238 1.00 91.38 264 PRO A CA 1
ATOM 2069 C C . PRO A 1 264 ? -6.697 -8.215 10.991 1.00 91.38 264 PRO A C 1
ATOM 2071 O O . PRO A 1 264 ? -5.993 -8.904 10.247 1.00 91.38 264 PRO A O 1
ATOM 2074 N N . PRO A 1 265 ? -7.836 -8.706 11.505 1.00 90.31 265 PRO A N 1
ATOM 2075 C CA . PRO A 1 265 ? -8.415 -9.970 11.060 1.00 90.31 265 PRO A CA 1
ATOM 2076 C C . PRO A 1 265 ? -8.547 -10.052 9.523 1.00 90.31 265 PRO A C 1
ATOM 2078 O O . PRO A 1 265 ? -8.801 -9.033 8.874 1.00 90.31 265 PRO A O 1
ATOM 2081 N N . PRO A 1 266 ? -8.429 -11.245 8.906 1.00 88.38 266 PRO A N 1
ATOM 2082 C CA . PRO A 1 266 ? -8.477 -11.390 7.447 1.00 88.38 266 PRO A CA 1
ATOM 2083 C C . PRO A 1 266 ? -9.728 -10.799 6.775 1.00 88.38 266 PRO A C 1
ATOM 2085 O O . PRO A 1 266 ? -9.639 -10.285 5.661 1.00 88.38 266 PRO A O 1
ATOM 2088 N N . ASP A 1 267 ? -10.885 -10.843 7.439 1.00 87.25 267 ASP A N 1
ATOM 2089 C CA . ASP A 1 267 ? -12.124 -10.237 6.933 1.00 87.25 267 ASP A CA 1
ATOM 2090 C C . ASP A 1 267 ? -12.040 -8.711 6.864 1.00 87.25 267 ASP A C 1
ATOM 2092 O O . ASP A 1 267 ? -12.437 -8.113 5.862 1.00 87.25 267 ASP A O 1
ATOM 2096 N N . GLU A 1 268 ? -11.454 -8.082 7.882 1.00 88.00 268 GLU A N 1
ATOM 2097 C CA . GLU A 1 268 ? -11.205 -6.642 7.896 1.00 88.00 268 GLU A CA 1
ATOM 2098 C C . GLU A 1 268 ? -10.161 -6.254 6.847 1.00 88.00 268 GLU A C 1
ATOM 2100 O O . GLU A 1 268 ? -10.369 -5.290 6.113 1.00 88.00 268 GLU A O 1
ATOM 2105 N N . GLN A 1 269 ? -9.085 -7.034 6.692 1.00 91.75 269 GLN A N 1
ATOM 2106 C CA . GLN A 1 269 ? -8.108 -6.815 5.619 1.00 91.75 269 GLN A CA 1
ATOM 2107 C C . GLN A 1 269 ? -8.776 -6.834 4.238 1.00 91.75 269 GLN A C 1
ATOM 2109 O O . GLN A 1 269 ? -8.511 -5.954 3.420 1.00 91.75 269 GLN A O 1
ATOM 2114 N N . ARG A 1 270 ? -9.676 -7.797 3.986 1.00 87.94 270 ARG A N 1
ATOM 2115 C CA . ARG A 1 270 ? -10.450 -7.877 2.736 1.00 87.94 270 ARG A CA 1
ATOM 2116 C C . ARG A 1 270 ? -11.399 -6.697 2.562 1.00 87.94 270 ARG A C 1
ATOM 2118 O O . ARG A 1 270 ? -11.467 -6.147 1.468 1.00 87.94 270 ARG A O 1
ATOM 2125 N N . ALA A 1 271 ? -12.106 -6.292 3.615 1.00 85.50 271 ALA A N 1
ATOM 2126 C CA . ALA A 1 271 ? -13.011 -5.147 3.567 1.00 85.50 271 ALA A CA 1
ATOM 2127 C C . ALA A 1 271 ? -12.254 -3.844 3.267 1.00 85.50 271 ALA A C 1
ATOM 2129 O O . ALA A 1 271 ? -12.655 -3.086 2.384 1.00 85.50 271 ALA A O 1
ATOM 2130 N N . ILE A 1 272 ? -11.121 -3.620 3.940 1.00 87.81 272 ILE A N 1
ATOM 2131 C CA . ILE A 1 272 ? -10.225 -2.485 3.690 1.00 87.81 272 ILE A CA 1
ATOM 2132 C C . ILE A 1 272 ? -9.721 -2.529 2.246 1.00 87.81 272 ILE A C 1
ATOM 2134 O O . ILE A 1 272 ? -9.818 -1.526 1.538 1.00 87.81 272 ILE A O 1
ATOM 2138 N N . ALA A 1 273 ? -9.235 -3.690 1.796 1.00 87.50 273 ALA A N 1
ATOM 2139 C CA . ALA A 1 273 ? -8.726 -3.868 0.442 1.00 87.50 273 ALA A CA 1
ATOM 2140 C C . ALA A 1 273 ? -9.784 -3.591 -0.626 1.00 87.50 273 ALA A C 1
ATOM 2142 O O . ALA A 1 273 ? -9.505 -2.912 -1.609 1.00 87.50 273 ALA A O 1
ATOM 2143 N N . HIS A 1 274 ? -11.011 -4.056 -0.409 1.00 83.69 274 HIS A N 1
ATOM 2144 C CA . HIS A 1 274 ? -12.117 -3.834 -1.326 1.00 83.69 274 HIS A CA 1
ATOM 2145 C C . HIS A 1 274 ? -12.531 -2.357 -1.387 1.00 83.69 274 HIS A C 1
ATOM 2147 O O . HIS A 1 274 ? -12.631 -1.783 -2.471 1.00 83.69 274 HIS A O 1
ATOM 2153 N N . ILE A 1 275 ? -12.739 -1.714 -0.235 1.00 80.62 275 ILE A N 1
ATOM 2154 C CA . ILE A 1 275 ? -13.195 -0.318 -0.178 1.00 80.62 275 ILE A CA 1
ATOM 2155 C C . ILE A 1 275 ? -12.128 0.625 -0.741 1.00 80.62 275 ILE A C 1
ATOM 2157 O O . ILE A 1 275 ? -12.439 1.489 -1.554 1.00 80.62 275 ILE A O 1
ATOM 2161 N N . LEU A 1 276 ? -10.869 0.476 -0.328 1.00 81.44 276 LEU A N 1
ATOM 2162 C CA . LEU A 1 276 ? -9.804 1.363 -0.798 1.00 81.44 276 LEU A CA 1
ATOM 2163 C C . LEU A 1 276 ? -9.391 1.048 -2.237 1.00 81.44 276 LEU A C 1
ATOM 2165 O O . LEU A 1 276 ? -9.167 1.978 -3.006 1.00 81.44 276 LEU A O 1
ATOM 2169 N N . GLY A 1 277 ? -9.359 -0.231 -2.622 1.00 76.19 277 GLY A N 1
ATOM 2170 C CA . GLY A 1 277 ? -9.075 -0.644 -3.997 1.00 76.19 277 GLY A CA 1
ATOM 2171 C C . GLY A 1 277 ? -10.086 -0.071 -4.989 1.00 76.19 277 GLY A C 1
ATOM 2172 O O . GLY A 1 277 ? -9.696 0.569 -5.957 1.00 76.19 277 GLY A O 1
ATOM 2173 N N . THR A 1 278 ? -11.387 -0.172 -4.693 1.00 73.88 278 THR A N 1
ATOM 2174 C CA . THR A 1 278 ? -12.437 0.391 -5.566 1.00 73.88 278 THR A CA 1
ATOM 2175 C C . THR A 1 278 ? -12.352 1.914 -5.713 1.00 73.88 278 THR A C 1
ATOM 2177 O O . THR A 1 278 ? -12.694 2.460 -6.766 1.00 73.88 278 THR A O 1
ATOM 2180 N N . LEU A 1 279 ? -11.887 2.622 -4.681 1.00 75.94 279 LEU A N 1
ATOM 2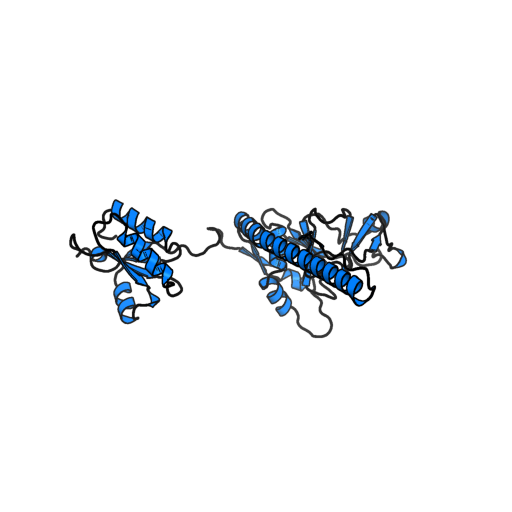181 C CA . LEU A 1 279 ? -11.640 4.061 -4.759 1.00 75.94 279 LEU A CA 1
ATOM 2182 C C . LEU A 1 279 ? -10.409 4.382 -5.614 1.00 75.94 279 LEU A C 1
ATOM 2184 O O . LEU A 1 279 ? -10.485 5.282 -6.451 1.00 75.94 279 LEU A O 1
ATOM 2188 N N . ASP A 1 280 ? -9.313 3.643 -5.439 1.00 75.12 280 ASP A N 1
ATOM 2189 C CA . ASP A 1 280 ? -8.093 3.794 -6.239 1.00 75.12 280 ASP A CA 1
ATOM 2190 C C . ASP A 1 280 ? -8.354 3.507 -7.727 1.00 75.12 280 ASP A C 1
ATOM 2192 O O . ASP A 1 280 ? -7.961 4.311 -8.576 1.00 75.12 280 ASP A O 1
ATOM 2196 N N . ASP A 1 281 ? -9.109 2.451 -8.047 1.00 75.06 281 ASP A N 1
ATOM 2197 C CA . ASP A 1 281 ? -9.522 2.117 -9.417 1.00 75.06 281 ASP A CA 1
ATOM 2198 C C . ASP A 1 281 ? -10.296 3.272 -10.065 1.00 75.06 281 ASP A C 1
ATOM 2200 O O . ASP A 1 281 ? -10.068 3.643 -11.220 1.00 75.06 281 ASP A O 1
ATOM 2204 N N . LYS A 1 282 ? -11.200 3.898 -9.302 1.00 74.44 282 LYS A N 1
ATOM 2205 C CA . LYS A 1 282 ? -11.987 5.042 -9.773 1.00 74.44 282 LYS A CA 1
ATOM 2206 C C . LYS A 1 282 ? -11.128 6.292 -9.970 1.00 74.44 282 LYS A C 1
ATOM 2208 O O . LYS A 1 282 ? -11.355 7.041 -10.922 1.00 74.44 282 LYS A O 1
ATOM 2213 N N . ILE A 1 283 ? -10.158 6.540 -9.088 1.00 78.44 283 ILE A N 1
ATOM 2214 C CA . ILE A 1 283 ? -9.205 7.651 -9.229 1.00 78.44 283 ILE A CA 1
ATOM 2215 C C . ILE A 1 283 ? -8.369 7.465 -10.496 1.00 78.44 283 ILE A C 1
ATOM 2217 O O . ILE A 1 283 ? -8.214 8.412 -11.269 1.00 78.44 283 ILE A O 1
ATOM 2221 N N . GLU A 1 284 ? -7.868 6.256 -10.729 1.00 79.69 284 GLU A N 1
ATOM 2222 C CA . GLU A 1 284 ? -7.062 5.927 -11.902 1.00 79.69 284 GLU A CA 1
ATOM 2223 C C . GLU A 1 284 ? -7.870 6.056 -13.200 1.00 79.69 284 GLU A C 1
ATOM 2225 O O . GLU A 1 284 ? -7.420 6.701 -14.151 1.00 79.69 284 GLU A O 1
ATOM 2230 N N . LEU A 1 285 ? -9.106 5.549 -13.226 1.00 78.06 285 LEU A N 1
ATOM 2231 C CA . LEU A 1 285 ? -10.011 5.717 -14.366 1.00 78.06 285 LEU A CA 1
ATOM 2232 C C . LEU A 1 285 ? -10.251 7.201 -14.690 1.00 78.06 285 LEU A C 1
ATOM 2234 O O . LEU A 1 285 ? -10.166 7.610 -15.850 1.00 78.06 285 LEU A O 1
ATOM 2238 N N . ASN A 1 286 ? -10.499 8.023 -13.666 1.00 80.31 286 ASN A N 1
ATOM 2239 C CA . ASN A 1 286 ? -10.698 9.462 -13.837 1.00 80.31 286 ASN A CA 1
ATOM 2240 C C . ASN A 1 286 ? -9.442 10.167 -14.371 1.00 80.31 286 ASN A C 1
ATOM 2242 O O . ASN A 1 286 ? -9.555 11.067 -15.203 1.00 80.31 286 ASN A O 1
ATOM 2246 N N . ARG A 1 287 ? -8.243 9.765 -13.927 1.00 80.25 287 ARG A N 1
ATOM 2247 C CA . ARG A 1 287 ? -6.979 10.314 -14.444 1.00 80.25 287 ARG A CA 1
ATOM 2248 C C . ARG A 1 287 ? -6.789 10.000 -15.924 1.00 80.25 287 ARG A C 1
ATOM 2250 O O . ARG A 1 287 ? -6.551 10.925 -16.695 1.00 80.25 287 ARG A O 1
ATOM 2257 N N . ARG A 1 288 ? -6.992 8.746 -16.338 1.00 79.31 288 ARG A N 1
ATOM 2258 C CA . ARG A 1 288 ? -6.907 8.340 -17.755 1.00 79.31 288 ARG A CA 1
ATOM 2259 C C . ARG A 1 288 ? -7.912 9.080 -18.635 1.00 79.31 288 ARG A C 1
ATOM 2261 O O . ARG A 1 288 ? -7.591 9.482 -19.755 1.00 79.31 288 ARG A O 1
ATOM 2268 N N . MET A 1 289 ? -9.127 9.286 -18.125 1.00 81.31 289 MET A N 1
ATOM 2269 C CA . MET A 1 289 ? -10.147 10.073 -18.816 1.00 81.31 289 MET A CA 1
ATOM 2270 C C . MET A 1 289 ? -9.692 11.526 -19.005 1.00 81.31 289 MET A C 1
ATOM 2272 O O . MET A 1 289 ? -9.796 12.048 -20.113 1.00 81.31 289 MET A O 1
ATOM 2276 N N . ASN A 1 290 ? -9.126 12.154 -17.970 1.00 85.31 290 ASN A N 1
ATOM 2277 C CA . ASN A 1 290 ? -8.583 13.510 -18.067 1.00 85.31 290 ASN A CA 1
ATOM 2278 C C . ASN A 1 290 ? -7.426 13.608 -19.074 1.00 85.31 290 ASN A C 1
ATOM 2280 O O . ASN A 1 290 ? -7.428 14.520 -19.896 1.00 85.31 290 ASN A O 1
ATOM 2284 N N . GLU A 1 291 ? -6.484 12.660 -19.068 1.00 86.94 291 GLU A N 1
ATOM 2285 C CA . GLU A 1 291 ? -5.379 12.618 -20.041 1.00 86.94 291 GLU A CA 1
ATOM 2286 C C . GLU A 1 291 ? -5.891 12.496 -21.484 1.00 86.94 291 GLU A C 1
ATOM 2288 O O . GLU A 1 291 ? -5.413 13.185 -22.387 1.00 86.94 291 GLU A O 1
ATOM 2293 N N . THR A 1 292 ? -6.913 11.664 -21.703 1.00 87.62 292 THR A N 1
ATOM 2294 C CA . THR A 1 292 ? -7.541 11.494 -23.022 1.00 87.62 292 THR A CA 1
ATOM 2295 C C . THR A 1 292 ? -8.243 12.774 -23.474 1.00 87.62 292 THR A C 1
ATOM 2297 O O . THR A 1 292 ? -8.065 13.205 -24.614 1.00 87.62 292 THR A O 1
ATOM 2300 N N . LEU A 1 293 ? -9.007 13.416 -22.583 1.00 89.06 293 LEU A N 1
ATOM 2301 C CA . LEU A 1 293 ? -9.681 14.687 -22.866 1.00 89.06 293 LEU A CA 1
ATOM 2302 C C . LEU A 1 293 ? -8.677 15.791 -23.204 1.00 89.06 293 LEU A C 1
ATOM 2304 O O . LEU A 1 293 ? -8.891 16.556 -24.144 1.00 89.06 293 LEU A O 1
ATOM 2308 N N . GLU A 1 294 ? -7.562 15.849 -22.481 1.00 90.56 294 GLU A N 1
ATOM 2309 C CA . GLU A 1 294 ? -6.496 16.805 -22.747 1.00 90.56 294 GLU A CA 1
ATOM 2310 C C . GLU A 1 294 ? -5.820 16.544 -24.101 1.00 90.56 294 GLU A C 1
ATOM 2312 O O . GLU A 1 294 ? -5.599 17.481 -24.872 1.00 90.56 294 GLU A O 1
ATOM 2317 N N . ALA A 1 295 ? -5.540 15.282 -24.438 1.00 90.12 295 ALA A N 1
ATOM 2318 C CA . ALA A 1 295 ? -4.993 14.909 -25.739 1.00 90.12 295 ALA A CA 1
ATOM 2319 C C . ALA A 1 295 ? -5.949 15.272 -26.889 1.00 90.12 295 ALA A C 1
ATOM 2321 O O . ALA A 1 295 ? -5.515 15.842 -27.892 1.00 90.12 295 ALA A O 1
ATOM 2322 N N . MET A 1 296 ? -7.252 15.015 -26.728 1.00 88.19 296 MET A N 1
ATOM 2323 C CA . MET A 1 296 ? -8.281 15.416 -27.693 1.00 88.19 296 MET A CA 1
ATOM 2324 C C . MET A 1 296 ? -8.358 16.939 -27.840 1.00 88.19 296 MET A C 1
ATOM 2326 O O . MET A 1 296 ? -8.408 17.440 -28.961 1.00 88.19 296 MET A O 1
ATOM 2330 N N . ALA A 1 297 ? -8.313 17.685 -26.733 1.00 85.62 297 ALA A N 1
ATOM 2331 C CA . ALA A 1 297 ? -8.317 19.145 -26.756 1.00 85.62 297 ALA A CA 1
ATOM 2332 C C . ALA A 1 297 ? -7.082 19.706 -27.476 1.00 85.62 297 ALA A C 1
ATOM 2334 O O . ALA A 1 297 ? -7.214 20.593 -28.318 1.00 85.62 297 ALA A O 1
ATOM 2335 N N . ARG A 1 298 ? -5.888 19.156 -27.209 1.00 86.69 298 ARG A N 1
ATOM 2336 C CA . ARG A 1 298 ? -4.648 19.524 -27.913 1.00 86.69 298 ARG A CA 1
ATOM 2337 C C . ARG A 1 298 ? -4.731 19.205 -29.406 1.00 86.69 298 ARG A C 1
ATOM 2339 O O . ARG A 1 298 ? -4.303 20.024 -30.213 1.00 86.69 298 ARG A O 1
ATOM 2346 N N . ALA A 1 299 ? -5.291 18.054 -29.777 1.00 88.31 299 ALA A N 1
ATOM 2347 C CA . ALA A 1 299 ? -5.474 17.670 -31.174 1.00 88.31 299 ALA A CA 1
ATOM 2348 C C . ALA A 1 299 ? -6.455 18.601 -31.904 1.00 88.31 299 ALA A C 1
ATOM 2350 O O . ALA A 1 299 ? -6.141 19.062 -32.997 1.00 88.31 299 ALA A O 1
ATOM 2351 N N . LEU A 1 300 ? -7.594 18.940 -31.286 1.00 84.38 300 LEU A N 1
ATOM 2352 C CA . LEU A 1 300 ? -8.553 19.910 -31.827 1.00 84.38 300 LEU A CA 1
ATOM 2353 C C . LEU A 1 300 ? -7.934 21.302 -31.959 1.00 84.38 300 LEU A C 1
ATOM 2355 O O . LEU A 1 300 ? -8.066 21.933 -33.002 1.00 84.38 300 LEU A O 1
ATOM 2359 N N . PHE A 1 301 ? -7.217 21.765 -30.933 1.00 85.44 301 PHE A N 1
ATOM 2360 C CA . PHE A 1 301 ? -6.530 23.052 -30.973 1.00 85.44 301 PHE A CA 1
ATOM 2361 C C . PHE A 1 301 ? -5.495 23.096 -32.100 1.00 85.44 301 PHE A C 1
ATOM 2363 O O . PHE A 1 301 ? -5.471 24.048 -32.875 1.00 85.44 301 PHE A O 1
ATOM 2370 N N . LYS A 1 302 ? -4.670 22.050 -32.227 1.00 85.69 302 LYS A N 1
ATOM 2371 C CA . LYS A 1 302 ? -3.689 21.943 -33.307 1.00 85.69 302 LYS A CA 1
ATOM 2372 C C . LYS A 1 302 ? -4.380 21.933 -34.674 1.00 85.69 302 LYS A C 1
ATOM 2374 O O . LYS A 1 302 ? -4.020 22.734 -35.526 1.00 85.69 302 LYS A O 1
ATOM 2379 N N . SER A 1 303 ? -5.412 21.112 -34.845 1.00 82.88 303 SER A N 1
ATOM 2380 C CA . SER A 1 303 ? -6.190 21.016 -36.085 1.00 82.88 303 SER A CA 1
ATOM 2381 C C . SER A 1 303 ? -6.797 22.366 -36.488 1.00 82.88 303 SER A C 1
ATOM 2383 O O . SER A 1 303 ? -6.673 22.781 -37.634 1.00 82.88 303 SER A O 1
ATOM 2385 N N . TRP A 1 304 ? -7.387 23.107 -35.546 1.00 78.62 304 TRP A N 1
ATOM 2386 C CA . TRP A 1 304 ? -8.072 24.369 -35.847 1.00 78.62 304 TRP A CA 1
ATOM 2387 C C . TRP A 1 304 ? -7.142 25.574 -35.988 1.00 78.62 304 TRP A C 1
ATOM 2389 O O . TRP A 1 304 ? -7.414 26.454 -36.801 1.00 78.62 304 TRP A O 1
ATOM 2399 N N . PHE A 1 305 ? -6.074 25.645 -35.191 1.00 78.44 305 PHE A N 1
ATOM 2400 C CA . PHE A 1 305 ? -5.274 26.868 -35.043 1.00 78.44 305 PHE A CA 1
ATOM 2401 C C . PHE A 1 305 ? -3.823 26.745 -35.514 1.00 78.44 305 PHE A C 1
ATOM 2403 O O . PHE A 1 305 ? -3.137 27.761 -35.599 1.00 78.44 305 PHE A O 1
ATOM 2410 N N . VAL A 1 306 ? -3.342 25.535 -35.804 1.00 80.06 306 VAL A N 1
ATOM 2411 C CA . VAL A 1 306 ? -1.983 25.301 -36.320 1.00 80.06 306 VAL A CA 1
ATOM 2412 C C . VAL A 1 306 ? -2.041 24.717 -37.726 1.00 80.06 306 VAL A C 1
ATOM 2414 O O . VAL A 1 306 ? -1.435 25.268 -38.640 1.00 80.06 306 VAL A O 1
ATOM 2417 N N . ASP A 1 307 ? -2.796 23.632 -37.893 1.00 79.50 307 ASP A N 1
ATOM 2418 C CA . ASP A 1 307 ? -2.894 22.886 -39.149 1.00 79.50 307 ASP A CA 1
ATOM 2419 C C . ASP A 1 307 ? -4.005 23.455 -40.068 1.00 79.50 307 ASP A C 1
ATOM 2421 O O . ASP A 1 307 ? -3.993 23.212 -41.271 1.00 79.50 307 ASP A O 1
ATOM 2425 N N . PHE A 1 308 ? -4.914 24.282 -39.523 1.00 78.62 308 PHE A N 1
ATOM 2426 C CA . PHE A 1 308 ? -6.050 24.918 -40.215 1.00 78.62 308 PHE A CA 1
ATOM 2427 C C . PHE A 1 308 ? -6.934 23.941 -41.006 1.00 78.62 308 PHE A C 1
ATOM 2429 O O . PHE A 1 308 ? -7.440 24.268 -42.085 1.00 78.62 308 PHE A O 1
ATOM 2436 N N . ASP A 1 309 ? -7.153 22.744 -40.467 1.00 72.56 309 ASP A N 1
ATOM 2437 C CA . ASP A 1 309 ? -8.076 21.788 -41.066 1.00 72.56 309 ASP A CA 1
ATOM 2438 C C . ASP A 1 309 ? -9.495 22.381 -41.132 1.00 72.56 309 ASP A C 1
ATOM 2440 O O . ASP A 1 309 ? -9.916 23.117 -40.229 1.00 72.56 309 ASP A O 1
ATOM 2444 N N . PRO A 1 310 ? -10.287 22.045 -42.168 1.00 66.19 310 PRO A N 1
ATOM 2445 C CA . PRO A 1 310 ? -11.650 22.535 -42.281 1.00 66.19 310 PRO A CA 1
ATOM 2446 C C . PRO A 1 310 ? -12.474 22.093 -41.069 1.00 66.19 310 PRO A C 1
ATOM 2448 O O . PRO A 1 310 ? -12.748 20.906 -40.869 1.00 66.19 310 PRO A O 1
ATOM 2451 N N . VAL A 1 311 ? -12.910 23.072 -40.274 1.00 60.88 311 VAL A N 1
ATOM 2452 C CA . VAL A 1 311 ? -13.818 22.855 -39.148 1.00 60.88 311 VAL A CA 1
ATOM 2453 C C . VAL A 1 311 ? -15.115 22.275 -39.706 1.00 60.88 311 VAL A C 1
ATOM 2455 O O . VAL A 1 311 ? -15.897 22.971 -40.356 1.00 60.88 311 VAL A O 1
ATOM 2458 N N . ARG A 1 312 ? -15.366 20.983 -39.467 1.00 58.38 312 ARG A N 1
ATOM 2459 C CA . ARG A 1 312 ? -16.669 20.376 -39.754 1.00 58.38 312 ARG A CA 1
ATOM 2460 C C . ARG A 1 312 ? -17.672 20.904 -38.735 1.00 58.38 312 ARG A C 1
ATOM 2462 O O . ARG A 1 312 ? -17.928 20.268 -37.718 1.00 58.38 312 ARG A O 1
ATOM 2469 N N . ALA A 1 313 ? -18.225 22.084 -39.000 1.00 50.22 313 ALA A N 1
ATOM 2470 C CA . ALA A 1 313 ? -19.430 22.526 -38.322 1.00 50.22 313 ALA A CA 1
ATOM 2471 C C . ALA A 1 313 ? -20.489 21.433 -38.513 1.00 50.22 313 ALA A C 1
ATOM 2473 O O . ALA A 1 313 ? -20.747 21.007 -39.643 1.00 50.22 313 ALA A O 1
ATOM 2474 N N . ILE A 1 314 ? -21.089 20.960 -37.419 1.00 47.50 314 ILE A N 1
ATOM 2475 C CA . ILE A 1 314 ? -22.307 20.152 -37.484 1.00 47.50 314 ILE A CA 1
ATOM 2476 C C . ILE A 1 314 ? -23.395 21.099 -37.995 1.00 47.50 314 ILE A C 1
ATOM 2478 O O . ILE A 1 314 ? -24.105 21.743 -37.230 1.00 47.50 314 ILE A O 1
ATOM 2482 N N . ALA A 1 315 ? -23.462 21.253 -39.314 1.00 41.50 315 ALA A N 1
ATOM 2483 C CA . ALA A 1 315 ? -24.533 21.944 -39.999 1.00 41.50 315 ALA A CA 1
ATOM 2484 C C . ALA A 1 315 ? -25.753 21.021 -39.981 1.00 41.50 315 ALA A C 1
ATOM 2486 O O . ALA A 1 315 ? -26.076 20.354 -40.961 1.00 41.50 315 ALA A O 1
ATOM 2487 N N . SER A 1 316 ? -26.422 20.949 -38.833 1.00 43.56 316 SER A N 1
ATOM 2488 C CA . SER A 1 316 ? -27.804 20.497 -38.775 1.00 43.56 316 SER A CA 1
ATOM 2489 C C . SER A 1 316 ? -28.675 21.567 -39.431 1.00 43.56 316 SER A C 1
ATOM 2491 O O . SER A 1 316 ? -29.017 22.577 -38.823 1.00 43.56 316 SER A O 1
ATOM 2493 N N . SER A 1 317 ? -28.949 21.344 -40.713 1.00 48.28 317 SER A N 1
ATOM 2494 C CA . SER A 1 317 ? -30.222 21.576 -41.393 1.00 48.28 317 SER A CA 1
ATOM 2495 C C . SER A 1 317 ? -31.185 22.562 -40.718 1.00 48.28 317 SER A C 1
ATOM 2497 O O . SER A 1 317 ? -32.033 22.162 -39.925 1.00 48.28 317 SER A O 1
ATOM 2499 N N . VAL A 1 318 ? -31.159 23.827 -41.135 1.00 39.50 318 VAL A N 1
ATOM 2500 C CA . VAL A 1 318 ? -32.368 24.663 -41.122 1.00 39.50 318 VAL A CA 1
ATOM 2501 C C . VAL A 1 318 ? -32.555 25.226 -42.522 1.00 39.50 318 VAL A C 1
ATOM 2503 O O . VAL A 1 318 ? -32.151 26.333 -42.860 1.00 39.50 318 VAL A O 1
ATOM 2506 N N . SER A 1 319 ? -33.169 24.405 -43.366 1.00 46.72 319 SER A N 1
ATOM 2507 C CA . SER A 1 319 ? -33.923 24.877 -44.515 1.00 46.72 319 SER A CA 1
ATOM 2508 C C . SER A 1 319 ? -35.146 25.642 -44.004 1.00 46.72 319 SER A C 1
ATOM 2510 O O . SER A 1 319 ? -36.099 25.015 -43.548 1.00 4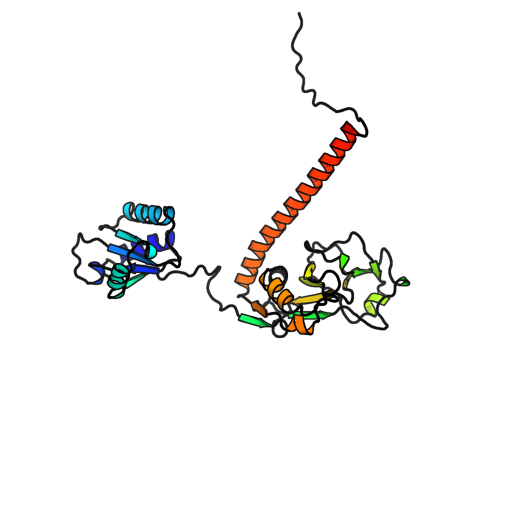6.72 319 SER A O 1
ATOM 2512 N N . PHE A 1 320 ? -35.155 26.972 -44.105 1.00 37.44 320 PHE A N 1
ATOM 2513 C CA . PHE A 1 320 ? -36.395 27.748 -44.057 1.00 37.44 320 PHE A CA 1
ATOM 2514 C C . PHE A 1 320 ? -36.460 28.744 -45.224 1.00 37.44 320 PHE A C 1
ATOM 2516 O O . PHE A 1 320 ? -35.917 29.837 -45.185 1.00 37.44 320 PHE A O 1
ATOM 2523 N N . ILE A 1 321 ? -37.098 28.247 -46.288 1.00 44.28 321 ILE A N 1
ATOM 2524 C CA . ILE A 1 321 ? -38.183 28.853 -47.075 1.00 44.28 321 ILE A CA 1
ATOM 2525 C C . ILE A 1 321 ? -37.962 30.250 -47.696 1.00 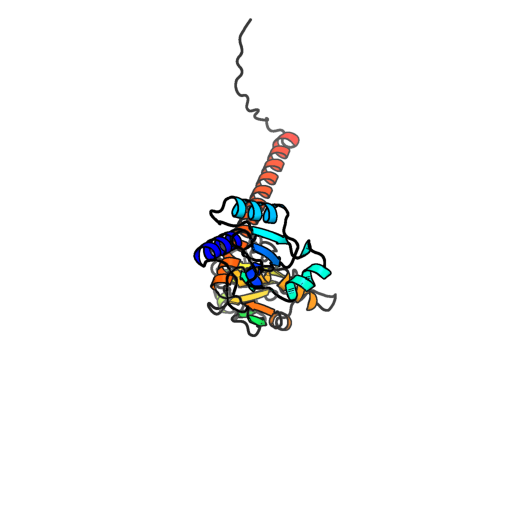44.28 321 ILE A C 1
ATOM 2527 O O . ILE A 1 321 ? -37.923 31.278 -47.033 1.00 44.28 321 ILE A O 1
ATOM 2531 N N . ARG A 1 322 ? -37.989 30.225 -49.038 1.00 38.56 322 ARG A N 1
ATOM 2532 C CA . ARG A 1 322 ? -38.300 31.302 -49.994 1.00 38.56 322 ARG A CA 1
ATOM 2533 C C . ARG A 1 322 ? -39.295 32.360 -49.480 1.00 38.56 322 ARG A C 1
ATOM 2535 O O . ARG A 1 322 ? -40.431 32.012 -49.161 1.00 38.56 322 ARG A O 1
ATOM 2542 N N . ARG A 1 323 ? -38.966 33.634 -49.695 1.00 46.44 323 ARG A N 1
ATOM 2543 C CA . ARG A 1 323 ? -39.625 34.493 -50.697 1.00 46.44 323 ARG A CA 1
ATOM 2544 C C . ARG A 1 323 ? -38.701 35.629 -51.102 1.00 46.44 323 ARG A C 1
ATOM 2546 O O . ARG A 1 323 ? -37.991 36.132 -50.211 1.00 46.44 323 ARG A O 1
#